Protein 3ITF (pdb70)

Sequence (206 aa):
STQSHFDGISLTEHQRQQRDLQQARHEQPPVNVSSEELETHRLVTAENNFDENAVRRAQAEKANEQIARQVEAKVVRNQYRLLTPEQQAVLNEKHQQQREQLRDVTQWQSTQSHFDGISLTEHQRQQRDLQQQARHEQPPVNVSSEELLETHRLVTAENFDENAVRAQAEKANEQQIARQQVEAKVVRNQYRLLTPEQQAVLNEKHQQREQLRDVTQWQ

B-factor: mean 16.02, std 6.95, range [5.5, 45.69]

Radius of gyration: 20.88 Å; Cα contacts (8 Å, |Δi|>4): 102; chains: 2; bounding box: 30×49×55 Å

InterPro domains:
  IPR012899 LTXXQ motif family protein [PF07813] (41-135)
  IPR012899 LTXXQ motif family protein [PIRSF034445] (6-144)
  IPR012899 LTXXQ motif family protein [cd09916] (48-140)
  IPR052211 Cpx two-component system auxiliary protein [PTHR38102] (1-155)

Foldseek 3Di:
DPDDCLPPQDDDPVVVVVCVLVVLVVPQDPDPVVLVVCCCLVVDPDRDVVVVVVSVVCVPSVVVSVVSVVSVVCLVPDDPVSVVVVVVVVVVCCCVVDVVNVD/DPDDCLPPQDDDPVVVVVVVLVVLVVPQDPDPVVLVVVVCLVVDPDRDVVSVVVSVVCVVSVVVNVVSVVSVVCLVPDDPVSVVVVVVVVVVVCCVVDVVNVD

Solvent-accessible surface area: 14256 Å² total

Structure (mmCIF, N/CA/C/O backbone):
data_3ITF
#
_entry.id   3ITF
#
_cell.length_a   61.463
_cell.length_b   61.463
_cell.length_c   130.082
_cell.angle_alpha   90.00
_cell.angle_beta   90.00
_cell.angle_gamma   120.00
#
_symmetry.space_group_name_H-M   'P 65'
#
loop_
_entity.id
_entity.type
_entity.pdbx_description
1 polymer 'Periplasmic adaptor protein cpxP'
2 water water
#
loop_
_atom_site.group_PDB
_atom_site.id
_atom_site.type_symbol
_atom_site.label_atom_id
_atom_site.label_alt_id
_atom_site.label_comp_id
_atom_site.label_asym_id
_atom_site.label_entity_id
_atom_site.label_seq_id
_atom_site.pdbx_PDB_ins_code
_atom_site.Cartn_x
_atom_site.Cartn_y
_atom_site.Cartn_z
_atom_site.occupancy
_atom_site.B_iso_or_equiv
_atom_site.auth_seq_id
_atom_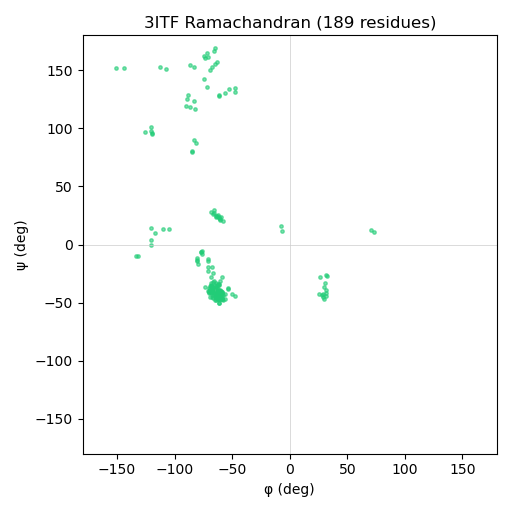site.auth_comp_id
_atom_site.auth_asym_id
_atom_site.auth_atom_id
_atom_site.pdbx_PDB_model_num
ATOM 1 N N . SER A 1 35 ? 20.470 -7.698 0.773 1.00 14.62 40 SER A N 1
ATOM 2 C CA . SER A 1 35 ? 19.127 -7.827 0.125 1.00 13.21 40 SER A CA 1
ATOM 3 C C . SER A 1 35 ? 19.206 -8.691 -1.116 1.00 12.24 40 SER A C 1
ATOM 4 O O . SER A 1 35 ? 20.311 -9.004 -1.629 1.00 11.58 40 SER A O 1
ATOM 7 N N . THR A 1 36 ? 18.048 -9.114 -1.592 1.00 11.52 41 THR A N 1
ATOM 8 C CA . THR A 1 36 ? 18.039 -9.966 -2.780 1.00 11.93 41 THR A CA 1
ATOM 9 C C . THR A 1 36 ? 17.047 -9.525 -3.846 1.00 13.72 41 THR A C 1
ATOM 10 O O . THR A 1 36 ? 17.091 -10.070 -4.960 1.00 14.55 41 THR A O 1
ATOM 14 N N . GLN A 1 37 ? 16.170 -8.574 -3.518 1.00 15.18 42 GLN A N 1
ATOM 15 C CA . GLN A 1 37 ? 15.094 -8.118 -4.424 1.00 15.97 42 GLN A CA 1
ATOM 16 C C . GLN A 1 37 ? 15.693 -7.291 -5.586 1.00 16.71 42 GLN A C 1
ATOM 17 O O . GLN A 1 37 ? 16.568 -6.438 -5.370 1.00 16.43 42 GLN A O 1
ATOM 23 N N . SER A 1 38 ? 15.227 -7.570 -6.811 1.00 14.58 43 SER A N 1
ATOM 24 C CA . SER A 1 38 ? 15.713 -6.833 -7.984 1.00 14.45 43 SER A CA 1
ATOM 25 C C . SER A 1 38 ? 14.597 -6.641 -8.965 1.00 12.97 43 SER A C 1
ATOM 26 O O . SER A 1 38 ? 13.718 -7.478 -9.092 1.00 12.47 43 SER A O 1
ATOM 29 N N . HIS A 1 39 ? 14.676 -5.558 -9.747 1.00 13.13 44 HIS A N 1
ATOM 30 C CA . HIS A 1 39 ? 13.774 -5.388 -10.885 1.00 11.70 44 HIS A CA 1
ATOM 31 C C . HIS A 1 39 ? 14.226 -6.067 -12.154 1.00 12.52 44 HIS A C 1
ATOM 32 O O . HIS A 1 39 ? 13.534 -6.001 -13.176 1.00 13.02 44 HIS A O 1
ATOM 47 N N . PHE A 1 41 ? 14.353 -8.874 -13.691 1.00 11.77 46 PHE A N 1
ATOM 48 C CA . PHE A 1 41 ? 13.549 -9.820 -14.488 1.00 12.96 46 PHE A CA 1
ATOM 49 C C . PHE A 1 41 ? 12.076 -9.436 -14.543 1.00 14.34 46 PHE A C 1
ATOM 50 O O . PHE A 1 41 ? 11.222 -10.232 -14.973 1.00 14.76 46 PHE A O 1
ATOM 58 N N . ASP A 1 42 ? 11.785 -8.199 -14.177 1.00 14.15 47 ASP A N 1
ATOM 59 C CA . ASP A 1 42 ? 10.398 -7.734 -14.220 1.00 15.41 47 ASP A CA 1
ATOM 60 C C . ASP A 1 42 ? 9.808 -7.913 -15.614 1.00 15.24 47 ASP A C 1
ATOM 61 O O . ASP A 1 42 ? 10.400 -7.511 -16.613 1.00 15.36 47 ASP A O 1
ATOM 66 N N . GLY A 1 43 ? 8.629 -8.505 -15.675 1.00 16.96 48 GLY A N 1
ATOM 67 C CA . GLY A 1 43 ? 7.862 -8.534 -16.920 1.00 17.23 48 GLY A CA 1
ATOM 68 C C . GLY A 1 43 ? 8.357 -9.458 -18.013 1.00 18.24 48 GLY A C 1
ATOM 69 O O . GLY A 1 43 ? 7.860 -9.411 -19.131 1.00 18.55 48 GLY A O 1
ATOM 70 N N . ILE A 1 44 ? 9.304 -10.338 -17.694 1.00 16.81 49 ILE A N 1
ATOM 71 C CA . ILE A 1 44 ? 9.774 -11.313 -18.655 1.00 18.20 49 ILE A CA 1
ATOM 72 C C . ILE A 1 44 ? 8.894 -12.561 -18.573 1.00 18.50 49 ILE A C 1
ATOM 73 O O . ILE A 1 44 ? 8.683 -13.103 -17.482 1.00 19.07 49 ILE A O 1
ATOM 78 N N . SER A 1 45 ? 8.394 -13.001 -19.723 1.00 19.11 50 SER A N 1
ATOM 79 C CA . SER A 1 45 ? 7.563 -14.212 -19.804 1.00 21.15 50 SER A CA 1
ATOM 80 C C . SER A 1 45 ? 8.427 -15.470 -19.848 1.00 20.07 50 SER A C 1
ATOM 81 O O . SER A 1 45 ? 9.189 -15.666 -20.791 1.00 22.53 50 SER A O 1
ATOM 84 N N . LEU A 1 46 ? 8.301 -16.316 -18.834 1.00 19.83 51 LEU A N 1
ATOM 85 C CA . LEU A 1 46 ? 9.184 -17.483 -18.693 1.00 18.27 51 LEU A CA 1
ATOM 86 C C . LEU A 1 46 ? 8.461 -18.793 -19.003 1.00 18.18 51 LEU A C 1
ATOM 87 O O . LEU A 1 46 ? 7.246 -18.873 -18.825 1.00 18.56 51 LEU A O 1
ATOM 92 N N . THR A 1 47 ? 9.196 -19.796 -19.491 1.00 16.20 52 THR A N 1
ATOM 93 C CA . THR A 1 47 ? 8.650 -21.154 -19.519 1.00 15.70 52 THR A CA 1
ATOM 94 C C . THR A 1 47 ? 8.582 -21.676 -18.092 1.00 16.91 52 THR A C 1
ATOM 95 O O . THR A 1 47 ? 9.279 -21.174 -17.199 1.00 14.83 52 THR A O 1
ATOM 99 N N . GLU A 1 48 ? 7.784 -22.718 -17.860 1.00 16.70 53 GLU A N 1
ATOM 100 C CA . GLU A 1 48 ? 7.705 -23.292 -16.519 1.00 18.10 53 GLU A CA 1
ATOM 101 C C . GLU A 1 48 ? 9.080 -23.757 -16.055 1.00 16.54 53 GLU A C 1
ATOM 102 O O . GLU A 1 48 ? 9.447 -23.560 -14.906 1.00 17.59 53 GLU A O 1
ATOM 108 N N . HIS A 1 49 ? 9.824 -24.365 -16.964 1.00 16.58 54 HIS A N 1
ATOM 109 C CA . HIS A 1 49 ? 11.147 -24.864 -16.610 1.00 16.02 54 HIS A CA 1
ATOM 110 C C . HIS A 1 49 ? 12.112 -23.726 -16.254 1.00 15.48 54 HIS A C 1
ATOM 111 O O . HIS A 1 49 ? 12.858 -23.820 -15.281 1.00 13.76 54 HIS A O 1
ATOM 118 N N . GLN A 1 50 ? 12.071 -22.653 -17.025 1.00 14.57 55 GLN A N 1
ATOM 119 C CA . GLN A 1 50 ? 12.847 -21.468 -16.636 1.00 13.80 55 GLN A CA 1
ATOM 120 C C . GLN A 1 50 ? 12.427 -20.936 -15.267 1.00 13.77 55 GLN A C 1
ATOM 121 O O . GLN A 1 50 ? 13.270 -20.656 -14.394 1.00 14.18 55 GLN A O 1
ATOM 127 N N . ARG A 1 51 ? 11.122 -20.814 -15.027 1.00 15.44 56 ARG A N 1
ATOM 128 C CA . ARG A 1 51 ? 10.670 -20.272 -13.755 1.00 16.24 56 ARG A CA 1
ATOM 129 C C . ARG A 1 51 ? 11.099 -21.127 -12.551 1.00 15.78 56 ARG A C 1
ATOM 130 O O . ARG A 1 51 ? 11.506 -20.592 -11.521 1.00 16.60 56 ARG A O 1
ATOM 138 N N . GLN A 1 52 ? 11.034 -22.455 -12.697 1.00 14.69 57 GLN A N 1
ATOM 139 C CA . GLN A 1 52 ? 11.439 -23.342 -11.621 1.00 14.39 57 GLN A CA 1
ATOM 140 C C . GLN A 1 52 ? 12.939 -23.206 -11.310 1.00 12.96 57 GLN A C 1
ATOM 141 O O . GLN A 1 52 ? 13.335 -23.159 -10.131 1.00 12.59 57 GLN A O 1
ATOM 147 N N . GLN A 1 53 ? 13.739 -23.185 -12.372 1.00 12.13 58 GLN A N 1
ATOM 148 C CA . GLN A 1 53 ? 15.186 -23.068 -12.205 1.00 12.18 58 GLN A CA 1
ATOM 149 C C . GLN A 1 53 ? 15.525 -21.753 -11.526 1.00 13.91 58 GLN A C 1
ATOM 150 O O . GLN A 1 53 ? 16.382 -21.698 -10.632 1.00 13.40 58 GLN A O 1
ATOM 164 N N . ARG A 1 55 ? 13.540 -19.977 -9.528 1.00 13.56 60 ARG A N 1
ATOM 165 C CA . ARG A 1 55 ? 13.124 -20.130 -8.151 1.00 15.24 60 ARG A CA 1
ATOM 166 C C . ARG A 1 55 ? 14.210 -20.839 -7.333 1.00 13.73 60 ARG A C 1
ATOM 167 O O . ARG A 1 55 ? 14.567 -20.405 -6.242 1.00 13.71 60 ARG A O 1
ATOM 175 N N . ASP A 1 56 ? 14.737 -21.923 -7.882 1.00 13.15 61 ASP A N 1
ATOM 176 C CA . ASP A 1 56 ? 15.760 -22.707 -7.191 1.00 11.64 61 ASP A CA 1
ATOM 177 C C . ASP A 1 56 ? 17.027 -21.868 -6.988 1.00 12.44 61 ASP A C 1
ATOM 178 O O . ASP A 1 56 ? 17.615 -21.878 -5.910 1.00 12.87 61 ASP A O 1
ATOM 183 N N . LEU A 1 57 ? 17.430 -21.154 -8.041 1.00 12.07 62 LEU A N 1
ATOM 184 C CA . LEU A 1 57 ? 18.657 -20.323 -7.942 1.00 11.59 62 LEU A CA 1
ATOM 185 C C . LEU A 1 57 ? 18.509 -19.261 -6.852 1.00 11.58 62 LEU A C 1
ATOM 186 O O . LEU A 1 57 ? 19.409 -19.051 -6.041 1.00 10.90 62 LEU A O 1
ATOM 199 N N . GLN A 1 59 ? 16.353 -19.345 -4.296 1.00 12.55 64 GLN A N 1
ATOM 200 C CA . GLN A 1 59 ? 16.216 -20.015 -3.005 1.00 14.14 64 GLN A CA 1
ATOM 201 C C . GLN A 1 59 ? 17.600 -20.292 -2.384 1.00 13.01 64 GLN A C 1
ATOM 202 O O . GLN A 1 59 ? 17.836 -20.040 -1.200 1.00 14.04 64 GLN A O 1
ATOM 208 N N . GLN A 1 60 ? 18.530 -20.772 -3.207 1.00 11.66 65 GLN A N 1
ATOM 209 C CA . GLN A 1 60 ? 19.858 -21.034 -2.694 1.00 11.58 65 GLN A CA 1
ATOM 210 C C . GLN A 1 60 ? 20.641 -19.737 -2.453 1.00 10.23 65 GLN A C 1
ATOM 211 O O . GLN A 1 60 ? 21.380 -19.631 -1.495 1.00 10.67 65 GLN A O 1
ATOM 217 N N . ALA A 1 61 ? 20.454 -18.742 -3.319 1.00 10.32 66 ALA A N 1
ATOM 218 C CA . ALA A 1 61 ? 21.130 -17.461 -3.074 1.00 8.59 66 ALA A CA 1
ATOM 219 C C . ALA A 1 61 ? 20.734 -16.836 -1.738 1.00 10.62 66 ALA A C 1
ATOM 220 O O . ALA A 1 61 ? 21.541 -16.318 -0.986 1.00 11.60 66 ALA A O 1
ATOM 222 N N . ARG A 1 62 ? 19.439 -16.902 -1.482 1.00 10.99 67 ARG A N 1
ATOM 223 C CA . ARG A 1 62 ? 18.916 -16.453 -0.185 1.00 11.48 67 ARG A CA 1
ATOM 224 C C . ARG A 1 62 ? 19.510 -17.287 0.942 1.00 11.42 67 ARG A C 1
ATOM 225 O O . ARG A 1 62 ? 20.021 -16.742 1.914 1.00 12.07 67 ARG A O 1
ATOM 233 N N . HIS A 1 63 ? 19.460 -18.621 0.824 1.00 12.01 68 HIS A N 1
ATOM 234 C CA . HIS A 1 63 ? 20.022 -19.457 1.883 1.00 12.73 68 HIS A CA 1
ATOM 235 C C . HIS A 1 63 ? 21.432 -18.992 2.225 1.00 13.35 68 HIS A C 1
ATOM 236 O O . HIS A 1 63 ? 21.827 -18.990 3.377 1.00 14.05 68 HIS A O 1
ATOM 243 N N . GLU A 1 64 ? 22.227 -18.677 1.205 1.00 11.74 69 GLU A N 1
ATOM 244 C CA . GLU A 1 64 ? 23.611 -18.318 1.456 1.00 12.88 69 GLU A CA 1
ATOM 245 C C . GLU A 1 64 ? 23.851 -16.895 1.936 1.00 14.50 69 GLU A C 1
ATOM 246 O O . GLU A 1 64 ? 24.942 -16.597 2.429 1.00 16.64 69 GLU A O 1
ATOM 252 N N . GLN A 1 65 ? 22.879 -16.001 1.778 1.00 11.46 70 GLN A N 1
ATOM 253 C CA . GLN A 1 65 ? 23.109 -14.603 2.157 1.00 10.80 70 GLN A CA 1
ATOM 254 C C . GLN A 1 65 ? 22.772 -14.455 3.646 1.00 10.91 70 GLN A C 1
ATOM 255 O O . GLN A 1 65 ? 21.629 -14.729 4.031 1.00 10.96 70 GLN A O 1
ATOM 261 N N . PRO A 1 66 ? 23.750 -14.069 4.492 1.00 11.08 71 PRO A N 1
ATOM 262 C CA . PRO A 1 66 ? 23.401 -13.943 5.933 1.00 11.36 71 PRO A CA 1
ATOM 263 C C . PRO A 1 66 ? 22.348 -12.869 6.199 1.00 11.14 71 PRO A C 1
ATOM 264 O O . PRO A 1 66 ? 22.177 -11.950 5.393 1.00 12.57 71 PRO A O 1
ATOM 268 N N . PRO A 1 67 ? 21.622 -12.965 7.315 1.00 10.46 72 PRO A N 1
ATOM 269 C CA . PRO A 1 67 ? 20.688 -11.888 7.701 1.00 9.32 72 PRO A CA 1
ATOM 270 C C . PRO A 1 67 ? 21.445 -10.584 8.023 1.00 8.41 72 PRO A C 1
ATOM 271 O O . PRO A 1 67 ? 22.696 -10.562 8.145 1.00 9.48 72 PRO A O 1
ATOM 275 N N . VAL A 1 68 ? 20.683 -9.526 8.151 1.00 8.42 73 VAL A N 1
ATOM 276 C CA . VAL A 1 68 ? 21.181 -8.230 8.545 1.00 8.95 73 VAL A CA 1
ATOM 277 C C . VAL A 1 68 ? 22.106 -8.280 9.755 1.00 9.64 73 VAL A C 1
ATOM 278 O O . VAL A 1 68 ? 21.799 -8.907 10.778 1.00 9.99 73 VAL A O 1
ATOM 282 N N . ASN A 1 69 ? 23.245 -7.625 9.640 1.00 9.11 74 ASN A N 1
ATOM 283 C CA . ASN A 1 69 ? 24.227 -7.620 10.730 1.00 9.36 74 ASN A CA 1
ATOM 284 C C . ASN A 1 69 ? 23.772 -6.566 11.736 1.00 9.75 74 ASN A C 1
ATOM 285 O O . ASN A 1 69 ? 24.165 -5.385 11.703 1.00 10.58 74 ASN A O 1
ATOM 290 N N . VAL A 1 70 ? 22.925 -7.011 12.657 1.00 8.60 75 VAL A N 1
ATOM 291 C CA . VAL A 1 70 ? 22.327 -6.142 13.639 1.00 8.38 75 VAL A CA 1
ATOM 292 C C . VAL A 1 70 ? 23.399 -5.512 14.544 1.00 8.07 75 VAL A C 1
ATOM 293 O O . VAL A 1 70 ? 23.255 -4.360 14.961 1.00 8.42 75 VAL A O 1
ATOM 297 N N . SER A 1 71 ? 24.463 -6.266 14.845 1.00 8.62 76 SER A N 1
ATOM 298 C CA A SER A 1 71 ? 25.481 -5.708 15.734 0.50 8.93 76 SER A CA 1
ATOM 299 C CA B SER A 1 71 ? 25.522 -5.738 15.702 0.50 9.87 76 SER A CA 1
ATOM 300 C C . SER A 1 71 ? 26.146 -4.497 15.068 1.00 9.33 76 SER A C 1
ATOM 301 O O . SER A 1 71 ? 26.455 -3.490 15.762 1.00 10.18 76 SER A O 1
ATOM 306 N N . GLU A 1 72 ? 26.368 -4.532 13.753 1.00 9.18 77 GLU A N 1
ATOM 307 C CA A GLU A 1 72 ? 26.943 -3.363 13.079 0.50 9.51 77 GLU A CA 1
ATOM 308 C CA B GLU A 1 72 ? 26.963 -3.357 13.101 0.50 9.79 77 GLU A CA 1
ATOM 309 C C . GLU A 1 72 ? 25.994 -2.167 13.073 1.00 9.67 77 GLU A C 1
ATOM 310 O O . GLU A 1 72 ? 26.422 -1.002 13.191 1.00 9.03 77 GLU A O 1
ATOM 321 N N . LEU A 1 73 ? 24.686 -2.435 12.963 1.00 8.06 78 LEU A N 1
ATOM 322 C CA . LEU A 1 73 ? 23.727 -1.343 13.092 1.00 9.16 78 LEU A CA 1
ATOM 323 C C . LEU A 1 73 ? 23.787 -0.720 14.468 1.00 8.09 78 LEU A C 1
ATOM 324 O O . LEU A 1 73 ? 23.675 0.501 14.592 1.00 8.80 78 LEU A O 1
ATOM 329 N N . GLU A 1 74 ? 23.927 -1.542 15.506 1.00 8.51 79 GLU A N 1
ATOM 330 C CA . GLU A 1 74 ? 23.988 -1.029 16.855 1.00 9.08 79 GLU A CA 1
ATOM 331 C C . GLU A 1 74 ? 25.253 -0.212 17.093 1.00 8.78 79 GLU A C 1
ATOM 332 O O . GLU A 1 74 ? 25.220 0.843 17.752 1.00 9.36 79 GLU A O 1
ATOM 338 N N . THR A 1 75 ? 26.357 -0.685 16.544 1.00 8.42 80 THR A N 1
ATOM 339 C CA . THR A 1 75 ? 27.616 0.044 16.689 1.00 8.94 80 THR A CA 1
ATOM 340 C C . THR A 1 75 ? 27.490 1.404 16.011 1.00 9.16 80 THR A C 1
ATOM 341 O O . THR A 1 75 ? 27.877 2.442 16.588 1.00 10.21 80 THR A O 1
ATOM 353 N N . HIS A 1 77 ? 24.715 3.108 15.423 1.00 8.47 82 HIS A N 1
ATOM 354 C CA . HIS A 1 77 ? 23.787 3.909 16.201 1.00 8.14 82 HIS A CA 1
ATOM 355 C C . HIS A 1 77 ? 24.504 4.545 17.401 1.00 9.07 82 HIS A C 1
ATOM 356 O O . HIS A 1 77 ? 24.253 5.714 17.711 1.00 10.03 82 HIS A O 1
ATOM 363 N N . ARG A 1 78 ? 25.340 3.768 18.087 1.00 9.65 83 ARG A N 1
ATOM 364 C CA . ARG A 1 78 ? 26.036 4.305 19.240 1.00 9.33 83 ARG A CA 1
ATOM 365 C C . ARG A 1 78 ? 27.062 5.363 18.838 1.00 9.22 83 ARG A C 1
ATOM 366 O O . ARG A 1 78 ? 27.304 6.301 19.617 1.00 11.44 83 ARG A O 1
ATOM 374 N N . LEU A 1 79 ? 27.614 5.285 17.626 1.00 8.38 84 LEU A N 1
ATOM 375 C CA . LEU A 1 79 ? 28.460 6.377 17.154 1.00 9.27 84 LEU A CA 1
ATOM 376 C C . LEU A 1 79 ? 27.646 7.648 16.886 1.00 9.39 84 LEU A C 1
ATOM 377 O O . LEU A 1 79 ? 28.070 8.769 17.231 1.00 11.04 84 LEU A O 1
ATOM 382 N N . VAL A 1 80 ? 26.509 7.485 16.230 1.00 9.38 85 VAL A N 1
ATOM 383 C CA . VAL A 1 80 ? 25.666 8.629 15.841 1.00 11.04 85 VAL A CA 1
ATOM 384 C C . VAL A 1 80 ? 25.063 9.340 17.064 1.00 11.27 85 VAL A C 1
ATOM 385 O O . VAL A 1 80 ? 24.765 10.547 17.007 1.00 11.97 85 VAL A O 1
ATOM 389 N N . THR A 1 81 ? 24.922 8.629 18.177 1.00 9.60 86 THR A N 1
ATOM 390 C CA . THR A 1 81 ? 24.387 9.193 19.397 1.00 11.32 86 THR A CA 1
ATOM 391 C C . THR A 1 81 ? 25.448 9.461 20.469 1.00 11.85 86 THR A C 1
ATOM 392 O O . THR A 1 81 ? 25.101 9.725 21.600 1.00 13.04 86 THR A O 1
ATOM 396 N N . ALA A 1 82 ? 26.726 9.413 20.087 1.00 12.22 87 ALA A N 1
ATOM 397 C CA . ALA A 1 82 ? 27.830 9.543 21.072 1.00 12.08 87 ALA A CA 1
ATOM 398 C C . ALA A 1 82 ? 27.890 10.954 21.628 1.00 14.82 87 ALA A C 1
ATOM 399 O O . ALA A 1 82 ? 27.537 11.909 20.948 1.00 16.01 87 ALA A O 1
ATOM 401 N N . GLU A 1 83 ? 28.350 11.062 22.866 1.00 16.83 88 GLU A N 1
ATOM 402 C CA . GLU A 1 83 ? 28.567 12.381 23.465 1.00 19.70 88 GLU A CA 1
ATOM 403 C C . GLU A 1 83 ? 29.497 13.235 22.634 1.00 18.61 88 GLU A C 1
ATOM 404 O O . GLU A 1 83 ? 29.267 14.443 22.458 1.00 19.57 88 GLU A O 1
ATOM 410 N N . ASN A 1 84 ? 30.566 12.621 22.142 1.00 18.30 89 ASN A N 1
ATOM 411 C CA A ASN A 1 84 ? 31.497 13.320 21.267 0.50 18.87 89 ASN A CA 1
ATOM 412 C CA B ASN A 1 84 ? 31.493 13.311 21.264 0.50 18.91 89 ASN A CA 1
ATOM 413 C C . ASN A 1 84 ? 31.512 12.667 19.891 1.00 17.97 89 ASN A C 1
ATOM 414 O O . ASN A 1 84 ? 32.151 11.619 19.670 1.00 18.69 89 ASN A O 1
ATOM 423 N N . PHE A 1 85 ? 30.808 13.281 18.955 1.00 15.63 90 PHE A N 1
ATOM 424 C CA . PHE A 1 85 ? 30.659 12.668 17.647 1.00 15.16 90 PHE A CA 1
ATOM 425 C C . PHE A 1 85 ? 32.017 12.504 16.988 1.00 14.81 90 PHE A C 1
ATOM 426 O O . PHE A 1 85 ? 32.788 13.467 16.892 1.00 15.71 90 PHE A O 1
ATOM 434 N N . ASP A 1 86 ? 32.330 11.299 16.529 1.00 13.92 91 ASP A N 1
ATOM 435 C CA . ASP A 1 86 ? 33.667 10.983 16.052 1.00 14.88 91 ASP A CA 1
ATOM 436 C C . ASP A 1 86 ? 33.557 10.578 14.587 1.00 14.70 91 ASP A C 1
ATOM 437 O O . ASP A 1 86 ? 33.269 9.415 14.286 1.00 12.69 91 ASP A O 1
ATOM 442 N N . GLU A 1 87 ? 33.770 11.520 13.668 1.00 13.81 92 GLU A N 1
ATOM 443 C CA . GLU A 1 87 ? 33.554 11.249 12.245 1.00 15.29 92 GLU A CA 1
ATOM 444 C C . GLU A 1 87 ? 34.550 10.206 11.703 1.00 13.85 92 GLU A C 1
ATOM 445 O O . GLU A 1 87 ? 34.243 9.441 10.783 1.00 13.61 92 GLU A O 1
ATOM 451 N N . ASN A 1 88 ? 35.758 10.198 12.273 1.00 14.10 93 ASN A N 1
ATOM 452 C CA . ASN A 1 88 ? 36.697 9.143 11.913 1.00 13.70 93 ASN A CA 1
ATOM 453 C C . ASN A 1 88 ? 36.180 7.757 12.237 1.00 11.97 93 ASN A C 1
ATOM 454 O O . ASN A 1 88 ? 36.324 6.842 11.418 1.00 13.33 93 ASN A O 1
ATOM 459 N N . ALA A 1 89 ? 35.585 7.621 13.415 1.00 11.30 94 ALA A N 1
ATOM 460 C CA . ALA A 1 89 ? 35.031 6.328 13.824 1.00 10.15 94 ALA A CA 1
ATOM 461 C C . ALA A 1 89 ? 33.829 5.967 12.946 1.00 9.26 94 ALA A C 1
ATOM 462 O O . ALA A 1 89 ? 33.643 4.815 12.521 1.00 10.43 94 ALA A O 1
ATOM 464 N N . VAL A 1 90 ? 33.007 6.969 12.659 1.00 9.32 95 VAL A N 1
ATOM 465 C CA . VAL A 1 90 ? 31.887 6.761 11.749 1.00 10.43 95 VAL A CA 1
ATOM 466 C C . VAL A 1 90 ? 32.345 6.291 10.372 1.00 10.08 95 VAL A C 1
ATOM 467 O O . VAL A 1 90 ? 31.791 5.332 9.837 1.00 11.60 95 VAL A O 1
ATOM 471 N N . ARG A 1 91 ? 33.372 6.949 9.801 1.00 11.00 96 ARG A N 1
ATOM 472 C CA A ARG A 1 91 ? 33.883 6.523 8.495 0.50 11.36 96 ARG A CA 1
ATOM 473 C CA B ARG A 1 91 ? 33.911 6.517 8.492 0.50 11.05 96 ARG A CA 1
ATOM 474 C C . ARG A 1 91 ? 34.416 5.079 8.546 1.00 10.55 96 ARG A C 1
ATOM 475 O O . ARG A 1 91 ? 34.146 4.294 7.659 1.00 12.28 96 ARG A O 1
ATOM 490 N N . ALA A 1 92 ? 35.156 4.743 9.597 1.00 11.65 97 ALA A N 1
ATOM 491 C CA . ALA A 1 92 ? 35.702 3.391 9.712 1.00 11.02 97 ALA A CA 1
ATOM 492 C C . ALA A 1 92 ? 34.575 2.356 9.771 1.00 11.58 97 ALA A C 1
ATOM 493 O O . ALA A 1 92 ? 34.657 1.272 9.164 1.00 12.40 97 ALA A O 1
ATOM 495 N N . GLN A 1 93 ? 33.520 2.696 10.511 1.00 11.58 98 GLN A N 1
ATOM 496 C CA . GLN A 1 93 ? 32.386 1.786 10.641 1.00 10.68 98 GLN A CA 1
ATOM 497 C C . GLN A 1 93 ? 31.644 1.650 9.314 1.00 11.74 98 GLN A C 1
ATOM 498 O O . GLN A 1 93 ? 31.230 0.548 8.937 1.00 11.26 98 GLN A O 1
ATOM 504 N N . ALA A 1 94 ? 31.467 2.741 8.591 1.00 10.67 99 ALA A N 1
ATOM 505 C CA . ALA A 1 94 ? 30.850 2.667 7.254 1.00 11.47 99 ALA A CA 1
ATOM 506 C C . ALA A 1 94 ? 31.710 1.819 6.319 1.00 13.01 99 ALA A C 1
ATOM 507 O O . ALA A 1 94 ? 31.162 1.067 5.497 1.00 14.04 99 ALA A O 1
ATOM 509 N N . GLU A 1 95 ? 33.027 1.956 6.400 1.00 12.54 100 GLU A N 1
ATOM 510 C CA . GLU A 1 95 ? 33.923 1.162 5.547 1.00 15.01 100 GLU A CA 1
ATOM 511 C C . GLU A 1 95 ? 33.749 -0.319 5.826 1.00 14.79 100 GLU A C 1
ATOM 512 O O . GLU A 1 95 ? 33.664 -1.118 4.886 1.00 16.94 100 GLU A O 1
ATOM 518 N N . LYS A 1 96 ? 33.643 -0.671 7.102 1.00 15.20 101 LYS A N 1
ATOM 519 C CA . LYS A 1 96 ? 33.486 -2.053 7.529 1.00 15.16 101 LYS A CA 1
ATOM 520 C C . LYS A 1 96 ? 32.175 -2.613 7.015 1.00 16.46 101 LYS A C 1
ATOM 521 O O . LYS A 1 96 ? 32.116 -3.731 6.476 1.00 17.57 101 LYS A O 1
ATOM 535 N N . ALA A 1 98 ? 30.471 -1.524 4.407 1.00 16.15 103 ALA A N 1
ATOM 536 C CA . ALA A 1 98 ? 30.468 -1.590 2.952 1.00 18.73 103 ALA A CA 1
ATOM 537 C C . ALA A 1 98 ? 31.140 -2.864 2.463 1.00 19.86 103 ALA A C 1
ATOM 538 O O . ALA A 1 98 ? 30.793 -3.368 1.384 1.00 19.14 103 ALA A O 1
ATOM 540 N N . ASN A 1 99 ? 32.080 -3.421 3.209 1.00 20.27 104 ASN A N 1
ATOM 541 C CA . ASN A 1 99 ? 32.711 -4.653 2.720 1.00 22.52 104 ASN A CA 1
ATOM 542 C C . ASN A 1 99 ? 31.736 -5.836 2.677 1.00 21.39 104 ASN A C 1
ATOM 543 O O . ASN A 1 99 ? 31.795 -6.698 1.791 1.00 21.10 104 ASN A O 1
ATOM 548 N N . GLU A 1 100 ? 30.790 -5.844 3.603 1.00 20.97 105 GLU A N 1
ATOM 549 C CA . GLU A 1 100 ? 29.722 -6.823 3.563 1.00 20.74 105 GLU A CA 1
ATOM 550 C C . GLU A 1 100 ? 28.755 -6.573 2.406 1.00 18.77 105 GLU A C 1
ATOM 551 O O . GLU A 1 100 ? 28.274 -7.505 1.737 1.00 18.04 105 GLU A O 1
ATOM 557 N N . GLN A 1 101 ? 28.447 -5.317 2.174 1.00 16.06 106 GLN A N 1
ATOM 558 C CA . GLN A 1 101 ? 27.621 -4.961 1.050 1.00 16.09 106 GLN A CA 1
ATOM 559 C C . GLN A 1 101 ? 28.259 -5.381 -0.279 1.00 14.76 106 GLN A C 1
ATOM 560 O O . GLN A 1 101 ? 27.560 -5.880 -1.187 1.00 14.74 106 GLN A O 1
ATOM 566 N N . ILE A 1 102 ? 29.560 -5.157 -0.431 1.00 13.95 107 ILE A N 1
ATOM 567 C CA . ILE A 1 102 ? 30.260 -5.573 -1.646 1.00 13.54 107 ILE A CA 1
ATOM 568 C C . ILE A 1 102 ? 30.131 -7.088 -1.832 1.00 14.31 107 ILE A C 1
ATOM 569 O O . ILE A 1 102 ? 29.831 -7.565 -2.937 1.00 13.55 107 ILE A O 1
ATOM 574 N N . ALA A 1 103 ? 30.372 -7.858 -0.780 1.00 13.81 108 ALA A N 1
ATOM 575 C CA . ALA A 1 103 ? 30.272 -9.293 -0.900 1.00 15.05 108 ALA A CA 1
ATOM 576 C C . ALA A 1 103 ? 28.865 -9.686 -1.373 1.00 14.37 108 ALA A C 1
ATOM 577 O O . ALA A 1 103 ? 28.705 -10.540 -2.263 1.00 15.60 108 ALA A O 1
ATOM 579 N N . ARG A 1 104 ? 27.826 -9.054 -0.810 1.00 14.53 109 ARG A N 1
ATOM 580 C CA . ARG A 1 104 ? 26.452 -9.375 -1.251 1.00 15.52 109 ARG A CA 1
ATOM 581 C C . ARG A 1 104 ? 26.237 -9.006 -2.709 1.00 15.75 109 ARG A C 1
ATOM 582 O O . ARG A 1 104 ? 25.662 -9.797 -3.475 1.00 16.08 109 ARG A O 1
ATOM 590 N N . GLN A 1 105 ? 26.631 -7.803 -3.113 1.00 13.89 110 GLN A N 1
ATOM 591 C CA . GLN A 1 105 ? 26.447 -7.370 -4.472 1.00 14.19 110 GLN A CA 1
ATOM 592 C C . GLN A 1 105 ? 27.174 -8.260 -5.489 1.00 13.50 110 GLN A C 1
ATOM 593 O O . GLN A 1 105 ? 26.624 -8.542 -6.581 1.00 13.77 110 GLN A O 1
ATOM 599 N N . VAL A 1 106 ? 28.385 -8.707 -5.159 1.00 12.24 111 VAL A N 1
ATOM 600 C CA . VAL A 1 106 ? 29.114 -9.585 -6.070 1.00 11.92 111 VAL A CA 1
ATOM 601 C C . VAL A 1 106 ? 28.402 -10.926 -6.192 1.00 12.58 111 VAL A C 1
ATOM 602 O O . VAL A 1 106 ? 28.219 -11.455 -7.306 1.00 12.54 111 VAL A O 1
ATOM 606 N N . GLU A 1 107 ? 28.000 -11.494 -5.072 1.00 11.70 112 GLU A N 1
ATOM 607 C CA . GLU A 1 107 ? 27.367 -12.801 -5.128 1.00 11.56 112 GLU A CA 1
ATOM 608 C C . GLU A 1 107 ? 26.033 -12.689 -5.859 1.00 10.56 112 GLU A C 1
ATOM 609 O O . GLU A 1 107 ? 25.694 -13.555 -6.677 1.00 12.40 112 GLU A O 1
ATOM 628 N N . ALA A 1 109 ? 25.244 -10.540 -8.225 1.00 9.96 114 ALA A N 1
ATOM 629 C CA . ALA A 1 109 ? 25.563 -10.341 -9.638 1.00 9.93 114 ALA A CA 1
ATOM 630 C C . ALA A 1 109 ? 25.794 -11.697 -10.280 1.00 9.57 114 ALA A C 1
ATOM 631 O O . ALA A 1 109 ? 25.319 -11.932 -11.400 1.00 8.94 114 ALA A O 1
ATOM 633 N N . LYS A 1 110 ? 26.507 -12.579 -9.570 1.00 9.55 115 LYS A N 1
ATOM 634 C CA . LYS A 1 110 ? 26.761 -13.911 -10.111 1.00 10.55 115 LYS A CA 1
ATOM 635 C C . LYS A 1 110 ? 25.473 -14.680 -10.321 1.00 10.09 115 LYS A C 1
ATOM 636 O O . LYS A 1 110 ? 25.281 -15.293 -11.384 1.00 9.43 115 LYS A O 1
ATOM 642 N N . VAL A 1 111 ? 24.587 -14.671 -9.328 1.00 10.32 116 VAL A N 1
ATOM 643 C CA A VAL A 1 111 ? 23.333 -15.422 -9.457 0.50 10.70 116 VAL A CA 1
ATOM 644 C CA B VAL A 1 111 ? 23.297 -15.366 -9.412 0.50 9.66 116 VAL A CA 1
ATOM 645 C C . VAL A 1 111 ? 22.447 -14.794 -10.554 1.00 10.10 116 VAL A C 1
ATOM 646 O O . VAL A 1 111 ? 21.832 -15.516 -11.334 1.00 9.78 116 VAL A O 1
ATOM 653 N N . ARG A 1 112 ? 22.444 -13.470 -10.654 1.00 9.99 117 ARG A N 1
ATOM 654 C CA . ARG A 1 112 ? 21.619 -12.867 -11.655 1.00 8.86 117 ARG A CA 1
ATOM 655 C C . ARG A 1 112 ? 22.154 -13.128 -13.047 1.00 8.13 117 ARG A C 1
ATOM 656 O O . ARG A 1 112 ? 21.380 -13.299 -13.984 1.00 8.32 117 ARG A O 1
ATOM 664 N N . ASN A 1 113 ? 23.491 -13.127 -13.199 1.00 8.03 118 ASN A N 1
ATOM 665 C CA . ASN A 1 113 ? 24.083 -13.534 -14.485 1.00 8.32 118 ASN A CA 1
ATOM 666 C C . ASN A 1 113 ? 23.679 -14.960 -14.877 1.00 7.37 118 ASN A C 1
ATOM 667 O O . ASN A 1 113 ? 23.363 -15.238 -16.024 1.00 8.03 118 ASN A O 1
ATOM 672 N N . GLN A 1 114 ? 23.670 -15.830 -13.880 1.00 8.24 119 GLN A N 1
ATOM 673 C CA . GLN A 1 114 ? 23.285 -17.234 -14.112 1.00 8.11 119 GLN A CA 1
ATOM 674 C C . GLN A 1 114 ? 21.815 -17.317 -14.553 1.00 9.16 119 GLN A C 1
ATOM 675 O O . GLN A 1 114 ? 21.487 -18.076 -15.479 1.00 9.73 119 GLN A O 1
ATOM 689 N N . TYR A 1 116 ? 20.094 -14.904 -16.019 1.00 9.28 121 TYR A N 1
ATOM 690 C CA . TYR A 1 116 ? 20.114 -14.323 -17.365 1.00 9.12 121 TYR A CA 1
ATOM 691 C C . TYR A 1 116 ? 20.504 -15.323 -18.438 1.00 9.40 121 TYR A C 1
ATOM 692 O O . TYR A 1 116 ? 19.946 -15.318 -19.524 1.00 9.73 121 TYR A O 1
ATOM 701 N N . ARG A 1 117 ? 21.473 -16.175 -18.103 1.00 7.90 122 ARG A N 1
ATOM 702 C CA . ARG A 1 117 ? 21.965 -17.166 -19.084 1.00 9.11 122 ARG A CA 1
ATOM 703 C C . ARG A 1 117 ? 20.948 -18.293 -19.367 1.00 9.82 122 ARG A C 1
ATOM 704 O O . ARG A 1 117 ? 21.150 -19.047 -20.319 1.00 11.77 122 ARG A O 1
ATOM 712 N N . LEU A 1 118 ? 19.890 -18.408 -18.553 1.00 10.33 123 LEU A N 1
ATOM 713 C CA . LEU A 1 118 ? 18.791 -19.350 -18.853 1.00 11.09 123 LEU A CA 1
ATOM 714 C C . LEU A 1 118 ? 17.802 -18.815 -19.878 1.00 11.61 123 LEU A C 1
ATOM 715 O O . LEU A 1 118 ? 16.955 -19.572 -20.396 1.00 12.97 123 LEU A O 1
ATOM 720 N N . LEU A 1 119 ? 17.903 -17.522 -20.188 1.00 13.04 124 LEU A N 1
ATOM 721 C CA . LEU A 1 119 ? 16.949 -16.920 -21.114 1.00 13.14 124 LEU A CA 1
ATOM 722 C C . LEU A 1 119 ? 17.408 -17.101 -22.538 1.00 13.75 124 LEU A C 1
ATOM 723 O O . LEU A 1 119 ? 18.598 -17.252 -22.812 1.00 14.94 124 LEU A O 1
ATOM 728 N N . THR A 1 120 ? 16.444 -17.096 -23.453 1.00 14.08 125 THR A N 1
ATOM 729 C CA . THR A 1 120 ? 16.708 -17.098 -24.880 1.00 15.68 125 THR A CA 1
ATOM 730 C C . THR A 1 120 ? 17.211 -15.732 -25.317 1.00 16.67 125 THR A C 1
ATOM 731 O O . THR A 1 120 ? 17.000 -14.734 -24.619 1.00 16.21 125 THR A O 1
ATOM 735 N N . PRO A 1 121 ? 17.863 -15.676 -26.485 1.00 17.10 126 PRO A N 1
ATOM 736 C CA . PRO A 1 121 ? 18.281 -14.369 -26.999 1.00 17.93 126 PRO A CA 1
ATOM 737 C C . PRO A 1 121 ? 17.125 -13.378 -27.076 1.00 17.19 126 PRO A C 1
ATOM 738 O O . PRO A 1 121 ? 17.300 -12.201 -26.755 1.00 16.49 126 PRO A O 1
ATOM 742 N N . GLU A 1 122 ? 15.933 -13.839 -27.445 1.00 17.56 127 GLU A N 1
ATOM 743 C CA . GLU A 1 122 ? 14.768 -12.946 -27.546 1.00 17.58 127 GLU A CA 1
ATOM 744 C C . GLU A 1 122 ? 14.368 -12.414 -26.165 1.00 16.61 127 GLU A C 1
ATOM 745 O O . GLU A 1 122 ? 14.094 -11.223 -26.014 1.00 17.93 127 GLU A O 1
ATOM 751 N N . GLN A 1 123 ? 14.357 -13.279 -25.150 1.00 15.37 128 GLN A N 1
ATOM 752 C CA . GLN A 1 123 ? 14.012 -12.810 -23.807 1.00 13.74 128 GLN A CA 1
ATOM 753 C C . GLN A 1 123 ? 15.089 -11.882 -23.271 1.00 12.65 128 GLN A C 1
ATOM 754 O O . GLN A 1 123 ? 14.778 -10.910 -22.590 1.00 11.85 128 GLN A O 1
ATOM 760 N N . GLN A 1 124 ? 16.343 -12.192 -23.592 1.00 12.41 129 GLN A N 1
ATOM 761 C CA . GLN A 1 124 ? 17.446 -11.297 -23.169 1.00 12.49 129 GLN A CA 1
ATOM 762 C C . GLN A 1 124 ? 17.254 -9.916 -23.762 1.00 13.36 129 GLN A C 1
ATOM 763 O O . GLN A 1 124 ? 17.458 -8.903 -23.094 1.00 13.76 129 GLN A O 1
ATOM 769 N N . ALA A 1 125 ? 16.864 -9.867 -25.027 1.00 13.70 130 ALA A N 1
ATOM 770 C CA . ALA A 1 125 ? 16.675 -8.569 -25.672 1.00 13.88 130 ALA A CA 1
ATOM 771 C C . ALA A 1 125 ? 15.529 -7.749 -25.043 1.00 12.93 130 ALA A C 1
ATOM 772 O O . ALA A 1 125 ? 15.650 -6.528 -24.864 1.00 13.28 130 ALA A O 1
ATOM 774 N N . VAL A 1 126 ? 14.435 -8.414 -24.664 1.00 13.19 131 VAL A N 1
ATOM 775 C CA . VAL A 1 126 ? 13.333 -7.778 -23.945 1.00 13.09 131 VAL A CA 1
ATOM 776 C C . VAL A 1 126 ? 13.843 -7.239 -22.597 1.00 13.53 131 VAL A C 1
ATOM 777 O O . VAL A 1 126 ? 13.543 -6.110 -22.201 1.00 13.05 131 VAL A O 1
ATOM 781 N N . LEU A 1 127 ? 14.597 -8.070 -21.884 1.00 12.26 132 LEU A N 1
ATOM 782 C CA . LEU A 1 127 ? 15.102 -7.693 -20.590 1.00 11.69 132 LEU A CA 1
ATOM 783 C C . LEU A 1 127 ? 15.991 -6.457 -20.699 1.00 11.57 132 LEU A C 1
ATOM 784 O O . LEU A 1 127 ? 15.882 -5.532 -19.875 1.00 12.53 132 LEU A O 1
ATOM 789 N N . ASN A 1 128 ? 16.847 -6.434 -21.710 1.00 11.82 133 ASN A N 1
ATOM 790 C CA . ASN A 1 128 ? 17.755 -5.297 -21.873 1.00 11.77 133 ASN A CA 1
ATOM 791 C C . ASN A 1 128 ? 17.012 -4.034 -22.262 1.00 12.14 133 ASN A C 1
ATOM 792 O O . ASN A 1 128 ? 17.360 -2.919 -21.793 1.00 11.79 133 ASN A O 1
ATOM 797 N N . GLU A 1 129 ? 15.951 -4.190 -23.049 1.00 12.86 134 GLU A N 1
ATOM 798 C CA . GLU A 1 129 ? 15.148 -3.042 -23.420 1.00 13.48 134 GLU A CA 1
ATOM 799 C C . GLU A 1 129 ? 14.425 -2.483 -22.202 1.00 13.00 134 GLU A C 1
ATOM 800 O O . GLU A 1 129 ? 14.388 -1.268 -21.986 1.00 13.12 134 GLU A O 1
ATOM 806 N N . LYS A 1 130 ? 13.838 -3.362 -21.391 1.00 12.78 135 LYS A N 1
ATOM 807 C CA . LYS A 1 130 ? 13.210 -2.900 -20.171 1.00 12.01 135 LYS A CA 1
ATOM 808 C C . LYS A 1 130 ? 14.206 -2.193 -19.237 1.00 10.30 135 LYS A C 1
ATOM 809 O O . LYS A 1 130 ? 13.850 -1.229 -18.586 1.00 11.11 135 LYS A O 1
ATOM 815 N N . HIS A 1 131 ? 15.431 -2.724 -19.140 1.00 10.55 136 HIS A N 1
ATOM 816 C CA . HIS A 1 131 ? 16.441 -2.058 -18.300 1.00 9.26 136 HIS A CA 1
ATOM 817 C C . HIS A 1 131 ? 16.758 -0.638 -18.844 1.00 9.90 136 HIS A C 1
ATOM 818 O O . HIS A 1 131 ? 16.834 0.315 -18.084 1.00 10.62 136 HIS A O 1
ATOM 825 N N . GLN A 1 132 ? 16.941 -0.537 -20.171 1.00 10.10 137 GLN A N 1
ATOM 826 C CA . GLN A 1 132 ? 17.170 0.773 -20.809 1.00 10.43 137 GLN A CA 1
ATOM 827 C C . GLN A 1 132 ? 16.021 1.733 -20.473 1.00 9.85 137 GLN A C 1
ATOM 828 O O . GLN A 1 132 ? 16.260 2.878 -20.104 1.00 10.16 137 GLN A O 1
ATOM 834 N N . GLN A 1 133 ? 14.774 1.292 -20.601 1.00 10.05 138 GLN A N 1
ATOM 835 C CA A GLN A 1 133 ? 13.655 2.183 -20.317 0.50 11.09 138 GLN A CA 1
ATOM 836 C CA B GLN A 1 133 ? 13.628 2.142 -20.304 0.50 10.95 138 GLN A CA 1
ATOM 837 C C . GLN A 1 133 ? 13.621 2.576 -18.841 1.00 10.73 138 GLN A C 1
ATOM 838 O O . GLN A 1 133 ? 13.335 3.736 -18.510 1.00 10.13 138 GLN A O 1
ATOM 849 N N . ARG A 1 134 ? 13.963 1.632 -17.957 1.00 10.57 139 ARG A N 1
ATOM 850 C CA . ARG A 1 134 ? 14.032 1.931 -16.542 1.00 10.26 139 ARG A CA 1
ATOM 851 C C . ARG A 1 134 ? 15.093 3.025 -16.259 1.00 9.25 139 ARG A C 1
ATOM 852 O O . ARG A 1 134 ? 14.841 3.988 -15.532 1.00 10.57 139 ARG A O 1
ATOM 868 N N . GLU A 1 136 ? 16.251 5.244 -18.327 1.00 7.68 141 GLU A N 1
ATOM 869 C CA . GLU A 1 136 ? 15.776 6.513 -18.892 1.00 8.32 141 GLU A CA 1
ATOM 870 C C . GLU A 1 136 ? 14.899 7.303 -17.948 1.00 7.71 141 GLU A C 1
ATOM 871 O O . GLU A 1 136 ? 14.931 8.523 -17.979 1.00 8.38 141 GLU A O 1
ATOM 877 N N . GLN A 1 137 ? 14.213 6.614 -17.023 1.00 8.87 142 GLN A N 1
ATOM 878 C CA . GLN A 1 137 ? 13.457 7.331 -16.027 1.00 8.77 142 GLN A CA 1
ATOM 879 C C . GLN A 1 137 ? 14.344 8.228 -15.153 1.00 8.66 142 GLN A C 1
ATOM 880 O O . GLN A 1 137 ? 13.940 9.320 -14.727 1.00 10.29 142 GLN A O 1
ATOM 886 N N . LEU A 1 138 ? 15.565 7.757 -14.883 1.00 8.43 143 LEU A N 1
ATOM 887 C CA . LEU A 1 138 ? 16.505 8.500 -14.046 1.00 9.42 143 LEU A CA 1
ATOM 888 C C . LEU A 1 138 ? 17.140 9.651 -14.817 1.00 9.27 143 LEU A C 1
ATOM 889 O O . LEU A 1 138 ? 17.841 10.448 -14.209 1.00 9.76 143 LEU A O 1
ATOM 894 N N . ARG A 1 139 ? 16.877 9.744 -16.130 1.00 8.40 144 ARG A N 1
ATOM 895 C CA . ARG A 1 139 ? 17.378 10.855 -16.967 1.00 7.84 144 ARG A CA 1
ATOM 896 C C . ARG A 1 139 ? 16.262 11.718 -17.578 1.00 9.75 144 ARG A C 1
ATOM 897 O O . ARG A 1 139 ? 16.525 12.528 -18.482 1.00 10.83 144 ARG A O 1
ATOM 905 N N . ASP A 1 140 ? 15.019 11.518 -17.152 1.00 8.59 145 ASP A N 1
ATOM 906 C CA . ASP A 1 140 ? 13.897 12.208 -17.773 1.00 9.49 145 ASP A CA 1
ATOM 907 C C . ASP A 1 140 ? 13.152 13.050 -16.746 1.00 8.98 145 ASP A C 1
ATOM 908 O O . ASP A 1 140 ? 12.330 12.540 -15.974 1.00 10.04 145 ASP A O 1
ATOM 913 N N . VAL A 1 141 ? 13.482 14.336 -16.721 1.00 9.60 146 VAL A N 1
ATOM 914 C CA . VAL A 1 141 ? 12.966 15.244 -15.696 1.00 9.92 146 VAL A CA 1
ATOM 915 C C . VAL A 1 141 ? 11.455 15.333 -15.745 1.00 10.27 146 VAL A C 1
ATOM 916 O O . VAL A 1 141 ? 10.798 15.469 -14.714 1.00 10.65 146 VAL A O 1
ATOM 920 N N . THR A 1 142 ? 10.880 15.183 -16.929 1.00 11.60 147 THR A N 1
ATOM 921 C CA . THR A 1 142 ? 9.450 15.369 -17.043 1.00 11.66 147 THR A CA 1
ATOM 922 C C . THR A 1 142 ? 8.684 14.274 -16.308 1.00 11.57 147 THR A C 1
ATOM 923 O O . THR A 1 142 ? 7.537 14.506 -15.959 1.00 12.84 147 THR A O 1
ATOM 927 N N . GLN A 1 143 ? 9.305 13.124 -16.012 1.00 10.69 148 GLN A N 1
ATOM 928 C CA . GLN A 1 143 ? 8.643 12.061 -15.265 1.00 9.99 148 GLN A CA 1
ATOM 929 C C . GLN A 1 143 ? 8.543 12.318 -13.761 1.00 10.56 148 GLN A C 1
ATOM 930 O O . GLN A 1 143 ? 7.859 11.582 -13.024 1.00 12.58 148 GLN A O 1
ATOM 936 N N . TRP A 1 144 ? 9.179 13.398 -13.322 1.00 9.90 149 TRP A N 1
ATOM 937 C CA . TRP A 1 144 ? 9.263 13.716 -11.884 1.00 9.16 149 TRP A CA 1
ATOM 938 C C . TRP A 1 144 ? 8.652 15.064 -11.537 1.00 10.69 149 TRP A C 1
ATOM 939 O O . TRP A 1 144 ? 8.646 15.496 -10.366 1.00 11.93 149 TRP A O 1
ATOM 950 N N . GLN A 1 145 ? 8.150 15.728 -12.564 1.00 11.04 150 GLN A N 1
ATOM 951 C CA . GLN A 1 145 ? 7.520 17.032 -12.426 1.00 12.35 150 GLN A CA 1
ATOM 952 C C . GLN A 1 145 ? 6.042 16.907 -12.159 1.00 13.56 150 GLN A C 1
ATOM 953 O O . GLN A 1 145 ? 5.430 15.854 -12.329 1.00 13.36 150 GLN A O 1
ATOM 960 N N . SER B 1 35 ? 20.612 7.301 -0.330 1.00 13.16 40 SER B N 1
ATOM 961 C CA . SER B 1 35 ? 19.236 7.368 0.249 1.00 12.90 40 SER B CA 1
ATOM 962 C C . SER B 1 35 ? 19.320 8.267 1.486 1.00 11.72 40 SER B C 1
ATOM 963 O O . SER B 1 35 ? 20.416 8.558 1.988 1.00 12.54 40 SER B O 1
ATOM 966 N N . THR B 1 36 ? 18.158 8.688 1.984 1.00 12.46 41 THR B N 1
ATOM 967 C CA . THR B 1 36 ? 18.087 9.525 3.168 1.00 13.19 41 THR B CA 1
ATOM 968 C C . THR B 1 36 ? 17.057 9.075 4.189 1.00 14.63 41 THR B C 1
ATOM 969 O O . THR B 1 36 ? 17.020 9.596 5.315 1.00 14.60 41 THR B O 1
ATOM 973 N N . GLN B 1 37 ? 16.216 8.118 3.834 1.00 14.61 42 GLN B N 1
ATOM 974 C CA . GLN B 1 37 ? 15.129 7.731 4.751 1.00 16.70 42 GLN B CA 1
ATOM 975 C C . GLN B 1 37 ? 15.700 6.915 5.909 1.00 14.57 42 GLN B C 1
ATOM 976 O O . GLN B 1 37 ? 16.572 6.073 5.722 1.00 14.99 42 GLN B O 1
ATOM 982 N N . SER B 1 38 ? 15.165 7.124 7.105 1.00 13.97 43 SER B N 1
ATOM 983 C CA . SER B 1 38 ? 1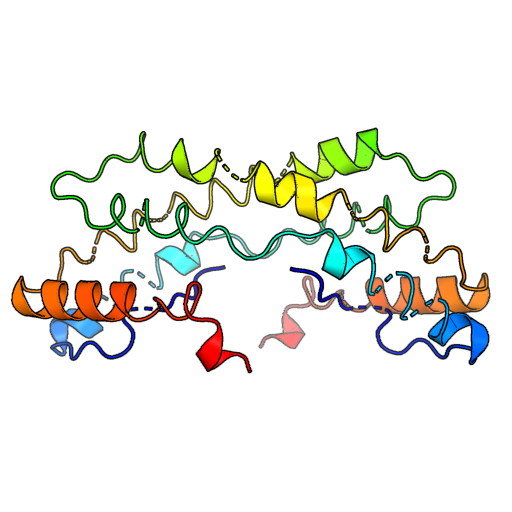5.623 6.388 8.281 1.00 13.17 43 SER B CA 1
ATOM 984 C C . SER B 1 38 ? 14.491 6.241 9.275 1.00 12.18 43 SER B C 1
ATOM 985 O O . SER B 1 38 ? 13.627 7.097 9.352 1.00 12.31 43 SER B O 1
ATOM 988 N N . HIS B 1 39 ? 14.531 5.166 10.068 1.00 11.59 44 HIS B N 1
ATOM 989 C CA . HIS B 1 39 ? 13.607 5.003 11.179 1.00 10.73 44 HIS B CA 1
ATOM 990 C C . HIS B 1 39 ? 14.037 5.684 12.461 1.00 11.98 44 HIS B C 1
ATOM 991 O O . HIS B 1 39 ? 13.313 5.605 13.471 1.00 11.55 44 HIS B O 1
ATOM 1006 N N . PHE B 1 41 ? 14.119 8.516 13.930 1.00 11.99 46 PHE B N 1
ATOM 1007 C CA . PHE B 1 41 ? 13.316 9.479 14.670 1.00 12.17 46 PHE B CA 1
ATOM 1008 C C . PHE B 1 41 ? 11.841 9.106 14.707 1.00 13.20 46 PHE B C 1
ATOM 1009 O O . PHE B 1 41 ? 10.996 9.901 15.177 1.00 14.96 46 PHE B O 1
ATOM 1017 N N . ASP B 1 42 ? 11.532 7.882 14.290 1.00 13.92 47 ASP B N 1
ATOM 1018 C CA . ASP B 1 42 ? 10.124 7.429 14.369 1.00 14.84 47 ASP B CA 1
ATOM 1019 C C . ASP B 1 42 ? 9.515 7.598 15.764 1.00 15.31 47 ASP B C 1
ATOM 1020 O O . ASP B 1 42 ? 10.113 7.250 16.782 1.00 15.35 47 ASP B O 1
ATOM 1025 N N . GLY B 1 43 ? 8.306 8.135 15.783 1.00 17.04 48 GLY B N 1
ATOM 1026 C CA . GLY B 1 43 ? 7.488 8.195 17.006 1.00 16.64 48 GLY B CA 1
ATOM 1027 C C . GLY B 1 43 ? 7.929 9.141 18.105 1.00 17.93 48 GLY B C 1
ATOM 1028 O O . GLY B 1 43 ? 7.387 9.094 19.227 1.00 18.94 48 GLY B O 1
ATOM 1029 N N . ILE B 1 44 ? 8.863 10.036 17.790 1.00 17.30 49 ILE B N 1
ATOM 1030 C CA . ILE B 1 44 ? 9.341 11.021 18.751 1.00 17.93 49 ILE B CA 1
ATOM 1031 C C . ILE B 1 44 ? 8.450 12.257 18.636 1.00 19.27 49 ILE B C 1
ATOM 1032 O O . ILE B 1 44 ? 8.279 12.801 17.538 1.00 21.39 49 ILE B O 1
ATOM 1037 N N . SER B 1 45 ? 7.864 12.696 19.750 1.00 19.80 50 SER B N 1
ATOM 1038 C CA . SER B 1 45 ? 7.063 13.935 19.680 1.00 20.87 50 SER B CA 1
ATOM 1039 C C . SER B 1 45 ? 7.961 15.156 19.803 1.00 20.53 50 SER B C 1
ATOM 1040 O O . SER B 1 45 ? 8.680 15.312 20.777 1.00 20.48 50 SER B O 1
ATOM 1043 N N . LEU B 1 46 ? 7.882 16.023 18.804 1.00 19.23 51 LEU B N 1
ATOM 1044 C CA . LEU B 1 46 ? 8.781 17.168 18.719 1.00 17.77 51 LEU B CA 1
ATOM 1045 C C . LEU B 1 46 ? 8.018 18.457 18.917 1.00 18.75 51 LEU B C 1
ATOM 1046 O O . LEU B 1 46 ? 6.814 18.529 18.625 1.00 19.04 51 LEU B O 1
ATOM 1051 N N . THR B 1 47 ? 8.716 19.470 19.414 1.00 17.39 52 THR B N 1
ATOM 1052 C CA . THR B 1 47 ? 8.146 20.814 19.418 1.00 17.04 52 THR B CA 1
ATOM 1053 C C . THR B 1 47 ? 8.131 21.325 17.987 1.00 17.36 52 THR B C 1
ATOM 1054 O O . THR B 1 47 ? 8.806 20.783 17.089 1.00 16.04 52 THR B O 1
ATOM 1058 N N . GLU B 1 48 ? 7.372 22.393 17.747 1.00 16.86 53 GLU B N 1
ATOM 1059 C CA . GLU B 1 48 ? 7.328 22.954 16.400 1.00 17.60 53 GLU B CA 1
ATOM 1060 C C . GLU B 1 48 ? 8.719 23.429 15.946 1.00 15.29 53 GLU B C 1
ATOM 1061 O O . GLU B 1 48 ? 9.084 23.229 14.789 1.00 16.33 53 GLU B O 1
ATOM 1067 N N . HIS B 1 49 ? 9.462 24.045 16.863 1.00 16.10 54 HIS B N 1
ATOM 1068 C CA . HIS B 1 49 ? 10.780 24.550 16.549 1.00 15.57 54 HIS B CA 1
ATOM 1069 C C . HIS B 1 49 ? 11.742 23.402 16.244 1.00 15.47 54 HIS B C 1
ATOM 1070 O O . HIS B 1 49 ? 12.565 23.512 15.335 1.00 14.74 54 HIS B O 1
ATOM 1077 N N . GLN B 1 50 ? 11.619 22.301 16.968 1.00 14.67 55 GLN B N 1
ATOM 1078 C CA . GLN B 1 50 ? 12.427 21.122 16.636 1.00 14.09 55 GLN B CA 1
ATOM 1079 C C . GLN B 1 50 ? 12.068 20.554 15.267 1.00 15.69 55 GLN B C 1
ATOM 1080 O O . GLN B 1 50 ? 12.955 20.240 14.457 1.00 15.39 55 GLN B O 1
ATOM 1086 N N . ARG B 1 51 ? 10.779 20.376 14.985 1.00 14.28 56 ARG B N 1
ATOM 1087 C CA . ARG B 1 51 ? 10.370 19.812 13.701 1.00 15.65 56 ARG B CA 1
ATOM 1088 C C . ARG B 1 51 ? 10.845 20.710 12.540 1.00 14.28 56 ARG B C 1
ATOM 1089 O O . ARG B 1 51 ? 11.299 20.216 11.493 1.00 15.59 56 ARG B O 1
ATOM 1097 N N . GLN B 1 52 ? 10.737 22.030 12.728 1.00 14.95 57 GLN B N 1
ATOM 1098 C CA . GLN B 1 52 ? 11.165 22.951 11.692 1.00 15.00 57 GLN B CA 1
ATOM 1099 C C . GLN B 1 52 ? 12.666 22.811 11.416 1.00 13.45 57 GLN B C 1
ATOM 1100 O O . GLN B 1 52 ? 13.076 22.756 10.258 1.00 13.08 57 GLN B O 1
ATOM 1106 N N . GLN B 1 53 ? 13.456 22.763 12.484 1.00 13.65 58 GLN B N 1
ATOM 1107 C CA . GLN B 1 53 ? 14.913 22.692 12.305 1.00 13.71 58 GLN B CA 1
ATOM 1108 C C . GLN B 1 53 ? 15.272 21.387 11.655 1.00 12.78 58 GLN B C 1
ATOM 1109 O O . GLN B 1 53 ? 16.143 21.323 10.780 1.00 13.27 58 GLN B O 1
ATOM 1128 N N . ARG B 1 55 ? 13.426 19.535 9.667 1.00 13.06 60 ARG B N 1
ATOM 1129 C CA . ARG B 1 55 ? 13.037 19.642 8.256 1.00 14.83 60 ARG B CA 1
ATOM 1130 C C . ARG B 1 55 ? 14.124 20.392 7.473 1.00 12.48 60 ARG B C 1
ATOM 1131 O O . ARG B 1 55 ? 14.512 19.962 6.396 1.00 12.94 60 ARG B O 1
ATOM 1139 N N . ASP B 1 56 ? 14.610 21.503 8.040 1.00 12.66 61 ASP B N 1
ATOM 1140 C CA . ASP B 1 56 ? 15.622 22.311 7.355 1.00 11.94 61 ASP B CA 1
ATOM 1141 C C . ASP B 1 56 ? 16.906 21.472 7.202 1.00 11.79 61 ASP B C 1
ATOM 1142 O O . ASP B 1 56 ? 17.512 21.444 6.115 1.00 12.57 61 ASP B O 1
ATOM 1147 N N . LEU B 1 57 ? 17.291 20.796 8.282 1.00 11.26 62 LEU B N 1
ATOM 1148 C CA . LEU B 1 57 ? 18.531 19.985 8.226 1.00 10.79 62 LEU B CA 1
ATOM 1149 C C . LEU B 1 57 ? 18.416 18.890 7.151 1.00 10.52 62 LEU B C 1
ATOM 1150 O O . LEU B 1 57 ? 19.341 18.664 6.385 1.00 11.20 62 LEU B O 1
ATOM 1163 N N . GLN B 1 59 ? 16.327 18.864 4.490 1.00 10.90 64 GLN B N 1
ATOM 1164 C CA A GLN B 1 59 ? 16.226 19.400 3.132 0.50 11.13 64 GLN B CA 1
ATOM 1165 C CA B GLN B 1 59 ? 16.212 19.537 3.187 0.50 11.50 64 GLN B CA 1
ATOM 1166 C C . GLN B 1 59 ? 17.609 19.791 2.619 1.00 10.67 64 GLN B C 1
ATOM 1167 O O . GLN B 1 59 ? 17.894 19.555 1.423 1.00 11.96 64 GLN B O 1
ATOM 1178 N N . GLN B 1 60 ? 18.486 20.314 3.492 1.00 11.14 65 GLN B N 1
ATOM 1179 C CA . GLN B 1 60 ? 19.846 20.618 3.059 1.00 9.53 65 GLN B CA 1
ATOM 1180 C C . GLN B 1 60 ? 20.653 19.327 2.819 1.00 9.85 65 GLN B C 1
ATOM 1181 O O . GLN B 1 60 ? 21.432 19.242 1.876 1.00 11.36 65 GLN B O 1
ATOM 1187 N N . ALA B 1 61 ? 20.465 18.334 3.684 1.00 11.16 66 ALA B N 1
ATOM 1188 C CA . ALA B 1 61 ? 21.167 17.062 3.479 1.00 10.23 66 ALA B CA 1
ATOM 1189 C C . ALA B 1 61 ? 20.775 16.468 2.148 1.00 10.65 66 ALA B C 1
ATOM 1190 O O . ALA B 1 61 ? 21.601 15.923 1.411 1.00 11.70 66 ALA B O 1
ATOM 1192 N N . ARG B 1 62 ? 19.478 16.549 1.855 1.00 10.58 67 ARG B N 1
ATOM 1193 C CA . ARG B 1 62 ? 19.002 16.080 0.549 1.00 11.18 67 ARG B CA 1
ATOM 1194 C C . ARG B 1 62 ? 19.631 16.885 -0.593 1.00 10.91 67 ARG B C 1
ATOM 1195 O O . ARG B 1 62 ? 20.162 16.308 -1.550 1.00 11.91 67 ARG B O 1
ATOM 1203 N N . HIS B 1 63 ? 19.565 18.209 -0.488 1.00 11.97 68 HIS B N 1
ATOM 1204 C CA . HIS B 1 63 ? 20.170 19.064 -1.518 1.00 12.08 68 HIS B CA 1
ATOM 1205 C C . HIS B 1 63 ? 21.579 18.586 -1.834 1.00 12.53 68 HIS B C 1
ATOM 1206 O O . HIS B 1 63 ? 22.003 18.542 -2.995 1.00 13.76 68 HIS B O 1
ATOM 1213 N N . GLU B 1 64 ? 22.359 18.273 -0.791 1.00 10.83 69 GLU B N 1
ATOM 1214 C CA . GLU B 1 64 ? 23.758 17.929 -1.013 1.00 12.03 69 GLU B CA 1
ATOM 1215 C C . GLU B 1 64 ? 23.979 16.513 -1.463 1.00 12.77 69 GLU B C 1
ATOM 1216 O O . GLU B 1 64 ? 25.109 16.155 -1.854 1.00 16.08 69 GLU B O 1
ATOM 1222 N N . GLN B 1 65 ? 22.968 15.652 -1.345 1.00 11.62 70 GLN B N 1
ATOM 1223 C CA . GLN B 1 65 ? 23.207 14.268 -1.713 1.00 11.06 70 GLN B CA 1
ATOM 1224 C C . GLN B 1 65 ? 22.879 14.103 -3.212 1.00 11.13 70 GLN B C 1
ATOM 1225 O O . GLN B 1 65 ? 21.730 14.304 -3.596 1.00 11.03 70 GLN B O 1
ATOM 1231 N N . PRO B 1 66 ? 23.866 13.709 -4.043 1.00 11.03 71 PRO B N 1
ATOM 1232 C CA . PRO B 1 66 ? 23.569 13.602 -5.490 1.00 11.67 71 PRO B CA 1
ATOM 1233 C C . PRO B 1 66 ? 22.539 12.521 -5.755 1.00 11.24 71 PRO B C 1
ATOM 1234 O O . PRO B 1 66 ? 22.403 11.588 -4.953 1.00 11.86 71 PRO B O 1
ATOM 1238 N N . PRO B 1 67 ? 21.811 12.622 -6.864 1.00 10.53 72 PRO B N 1
ATOM 1239 C CA . PRO B 1 67 ? 20.908 11.559 -7.261 1.00 9.88 72 PRO B CA 1
ATOM 1240 C C . PRO B 1 67 ? 21.641 10.261 -7.629 1.00 8.71 72 PRO B C 1
ATOM 1241 O O . PRO B 1 67 ? 22.872 10.223 -7.788 1.00 9.25 72 PRO B O 1
ATOM 1245 N N . VAL B 1 68 ? 20.877 9.186 -7.736 1.00 8.33 73 VAL B N 1
ATOM 1246 C CA . VAL B 1 68 ? 21.382 7.874 -8.084 1.00 8.61 73 VAL B CA 1
ATOM 1247 C C . VAL B 1 68 ? 22.310 7.972 -9.285 1.00 9.19 73 VAL B C 1
ATOM 1248 O O . VAL B 1 68 ? 21.989 8.605 -10.311 1.00 9.13 73 VAL B O 1
ATOM 1252 N N . ASN B 1 69 ? 23.433 7.297 -9.185 1.00 9.91 74 ASN B N 1
ATOM 1253 C CA . ASN B 1 69 ? 24.442 7.324 -10.224 1.00 8.90 74 ASN B CA 1
ATOM 1254 C C . ASN B 1 69 ? 24.026 6.305 -11.279 1.00 8.87 74 ASN B C 1
ATOM 1255 O O . ASN B 1 69 ? 24.376 5.107 -11.250 1.00 10.75 74 ASN B O 1
ATOM 1260 N N . VAL B 1 70 ? 23.250 6.775 -12.239 1.00 8.03 75 VAL B N 1
ATOM 1261 C CA . VAL B 1 70 ? 22.654 5.890 -13.214 1.00 9.34 75 VAL B CA 1
ATOM 1262 C C . VAL B 1 70 ? 23.725 5.237 -14.084 1.00 8.29 75 VAL B C 1
ATOM 1263 O O . VAL B 1 70 ? 23.577 4.079 -14.468 1.00 9.09 75 VAL B O 1
ATOM 1267 N N . SER B 1 71 ? 24.794 5.965 -14.385 1.00 8.82 76 SER B N 1
ATOM 1268 C CA A SER B 1 71 ? 25.835 5.389 -15.235 0.50 8.92 76 SER B CA 1
ATOM 1269 C CA B SER B 1 71 ? 25.859 5.397 -15.218 0.50 9.67 76 SER B CA 1
ATOM 1270 C C . SER B 1 71 ? 26.490 4.182 -14.547 1.00 10.00 76 SER B C 1
ATOM 1271 O O . SER B 1 71 ? 26.847 3.207 -15.226 1.00 10.16 76 SER B O 1
ATOM 1276 N N . GLU B 1 72 ? 26.656 4.210 -13.222 1.00 8.89 77 GLU B N 1
ATOM 1277 C CA A GLU B 1 72 ? 27.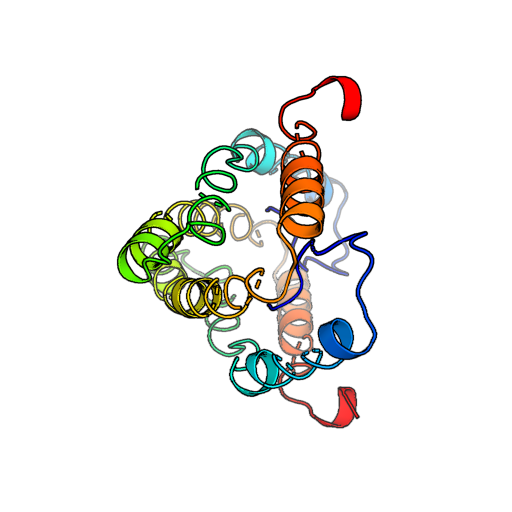229 3.036 -12.544 0.50 9.50 77 GLU B CA 1
ATOM 1278 C CA B GLU B 1 72 ? 27.180 3.046 -12.495 0.50 9.45 77 GLU B CA 1
ATOM 1279 C C . GLU B 1 72 ? 26.247 1.855 -12.544 1.00 9.61 77 GLU B C 1
ATOM 1280 O O . GLU B 1 72 ? 26.680 0.727 -12.645 1.00 9.44 77 GLU B O 1
ATOM 1291 N N . LEU B 1 73 ? 24.932 2.113 -12.436 1.00 9.02 78 LEU B N 1
ATOM 1292 C CA A LEU B 1 73 ? 23.962 1.020 -12.577 0.50 8.39 78 LEU B CA 1
ATOM 1293 C CA B LEU B 1 73 ? 23.949 1.022 -12.585 0.50 8.74 78 LEU B CA 1
ATOM 1294 C C . LEU B 1 73 ? 24.071 0.382 -13.955 1.00 8.59 78 LEU B C 1
ATOM 1295 O O . LEU B 1 73 ? 24.021 -0.832 -14.097 1.00 9.21 78 LEU B O 1
ATOM 1304 N N . GLU B 1 74 ? 24.220 1.219 -14.974 1.00 8.85 79 GLU B N 1
ATOM 1305 C CA . GLU B 1 74 ? 24.383 0.736 -16.332 1.00 8.21 79 GLU B CA 1
ATOM 1306 C C . GLU B 1 74 ? 25.628 -0.086 -16.506 1.00 9.02 79 GLU B C 1
ATOM 1307 O O . GLU B 1 74 ? 25.574 -1.113 -17.159 1.00 9.59 79 GLU B O 1
ATOM 1313 N N . THR B 1 75 ? 26.745 0.387 -15.955 1.00 9.00 80 THR B N 1
ATOM 1314 C CA . THR B 1 75 ? 27.998 -0.375 -16.033 1.00 10.94 80 THR B CA 1
ATOM 1315 C C . THR B 1 75 ? 27.815 -1.746 -15.369 1.00 10.37 80 THR B C 1
ATOM 1316 O O . THR B 1 75 ? 28.212 -2.766 -15.934 1.00 10.73 80 THR B O 1
ATOM 1328 N N . HIS B 1 77 ? 25.025 -3.402 -14.909 1.00 9.18 82 HIS B N 1
ATOM 1329 C CA . HIS B 1 77 ? 24.104 -4.217 -15.710 1.00 8.91 82 HIS B CA 1
ATOM 1330 C C . HIS B 1 77 ? 24.850 -4.809 -16.888 1.00 9.47 82 HIS B C 1
ATOM 1331 O O . HIS B 1 77 ? 24.633 -5.969 -17.243 1.00 9.82 82 HIS B O 1
ATOM 1338 N N . ARG B 1 78 ? 25.700 -4.016 -17.552 1.00 9.09 83 ARG B N 1
ATOM 1339 C CA . ARG B 1 78 ? 26.448 -4.592 -18.681 1.00 9.81 83 ARG B CA 1
ATOM 1340 C C . ARG B 1 78 ? 27.395 -5.699 -18.221 1.00 10.46 83 ARG B C 1
ATOM 1341 O O . ARG B 1 78 ? 27.633 -6.642 -18.988 1.00 11.04 83 ARG B O 1
ATOM 1349 N N . LEU B 1 79 ? 27.951 -5.591 -17.020 1.00 8.65 84 LEU B N 1
ATOM 1350 C CA . LEU B 1 79 ? 28.810 -6.666 -16.521 1.00 9.56 84 LEU B CA 1
ATOM 1351 C C . LEU B 1 79 ? 28.009 -7.950 -16.290 1.00 10.94 84 LEU B C 1
ATOM 1352 O O . LEU B 1 79 ? 28.460 -9.078 -16.615 1.00 11.43 84 LEU B O 1
ATOM 1357 N N . VAL B 1 80 ? 26.824 -7.788 -15.726 1.00 10.84 85 VAL B N 1
ATOM 1358 C CA . VAL B 1 80 ? 25.990 -8.930 -15.354 1.00 10.57 85 VAL B CA 1
ATOM 1359 C C . VAL B 1 80 ? 25.430 -9.613 -16.592 1.00 11.71 85 VAL B C 1
ATOM 1360 O O . VAL B 1 80 ? 25.056 -10.797 -16.544 1.00 10.88 85 VAL B O 1
ATOM 1364 N N . THR B 1 81 ? 25.360 -8.887 -17.701 1.00 9.61 86 THR B N 1
ATOM 1365 C CA . THR B 1 81 ? 24.807 -9.440 -18.918 1.00 11.52 86 THR B CA 1
ATOM 1366 C C . THR B 1 81 ? 25.878 -9.671 -19.990 1.00 12.09 86 THR B C 1
ATOM 1367 O O . THR B 1 81 ? 25.541 -9.957 -21.153 1.00 13.28 86 THR B O 1
ATOM 1371 N N . ALA B 1 82 ? 27.150 -9.603 -19.602 1.00 12.66 87 ALA B N 1
ATOM 1372 C CA . ALA B 1 82 ? 28.272 -9.761 -20.553 1.00 12.64 87 ALA B CA 1
ATOM 1373 C C . ALA B 1 82 ? 28.340 -11.172 -21.101 1.00 14.09 87 ALA B C 1
ATOM 1374 O O . ALA B 1 82 ? 27.959 -12.135 -20.427 1.00 15.44 87 ALA B O 1
ATOM 1376 N N . GLU B 1 83 ? 28.877 -11.301 -22.301 1.00 16.06 88 GLU B N 1
ATOM 1377 C CA . GLU B 1 83 ? 29.046 -12.627 -22.888 1.00 17.79 88 GLU B CA 1
ATOM 1378 C C . GLU B 1 83 ? 29.978 -13.485 -22.058 1.00 17.81 88 GLU B C 1
ATOM 1379 O O . GLU B 1 83 ? 29.763 -14.697 -21.916 1.00 17.52 88 GLU B O 1
ATOM 1385 N N . ASN B 1 84 ? 31.025 -12.876 -21.521 1.00 17.23 89 ASN B N 1
ATOM 1386 C CA . ASN B 1 84 ? 31.906 -13.602 -20.630 1.00 18.99 89 ASN B CA 1
ATOM 1387 C C . ASN B 1 84 ? 31.908 -12.900 -19.300 1.00 17.49 89 ASN B C 1
ATOM 1388 O O . ASN B 1 84 ? 32.542 -11.836 -19.139 1.00 18.57 89 ASN B O 1
ATOM 1393 N N . PHE B 1 85 ? 31.141 -13.465 -18.367 1.00 15.23 90 PHE B N 1
ATOM 1394 C CA . PHE B 1 85 ? 30.971 -12.880 -17.029 1.00 13.87 90 PHE B CA 1
ATOM 1395 C C . PHE B 1 85 ? 32.316 -12.829 -16.329 1.00 14.49 90 PHE B C 1
ATOM 1396 O O . PHE B 1 85 ? 33.031 -13.843 -16.256 1.00 14.79 90 PHE B O 1
ATOM 1404 N N . ASP B 1 86 ? 32.649 -11.642 -15.825 1.00 13.23 91 ASP B N 1
ATOM 1405 C CA . ASP B 1 86 ? 33.969 -11.349 -15.254 1.00 14.56 91 ASP B CA 1
ATOM 1406 C C . ASP B 1 86 ? 33.819 -10.941 -13.775 1.00 15.28 91 ASP B C 1
ATOM 1407 O O . ASP B 1 86 ? 33.567 -9.759 -13.446 1.00 14.16 91 ASP B O 1
ATOM 1412 N N . GLU B 1 87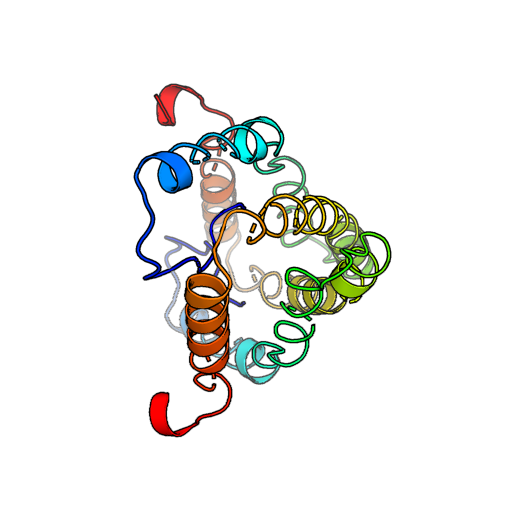 ? 33.996 -11.883 -12.861 1.00 14.66 92 GLU B N 1
ATOM 1413 C CA . GLU B 1 87 ? 33.801 -11.609 -11.446 1.00 14.94 92 GLU B CA 1
ATOM 1414 C C . GLU B 1 87 ? 34.754 -10.537 -10.920 1.00 14.85 92 GLU B C 1
ATOM 1415 O O . GLU B 1 87 ? 34.391 -9.773 -10.028 1.00 14.00 92 GLU B O 1
ATOM 1421 N N . ASN B 1 88 ? 35.977 -10.485 -11.440 1.00 14.29 93 ASN B N 1
ATOM 1422 C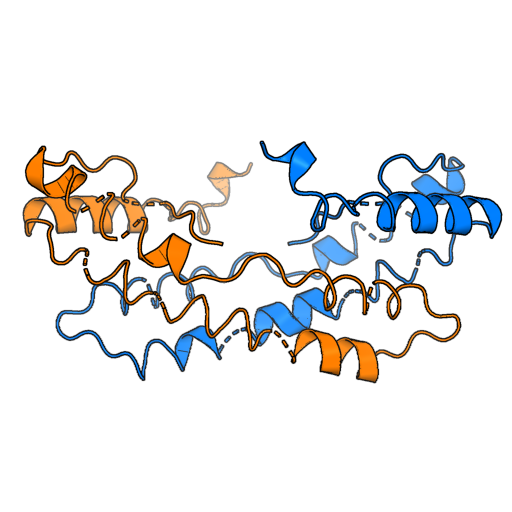 CA . ASN B 1 88 ? 36.915 -9.455 -11.003 1.00 13.17 93 ASN B CA 1
ATOM 1423 C C . ASN B 1 88 ? 36.414 -8.071 -11.348 1.00 11.82 93 ASN B C 1
ATOM 1424 O O . ASN B 1 88 ? 36.515 -7.156 -10.524 1.00 13.22 93 ASN B O 1
ATOM 1429 N N . ALA B 1 89 ? 35.867 -7.927 -12.550 1.00 11.17 94 ALA B N 1
ATOM 1430 C CA . ALA B 1 89 ? 35.309 -6.638 -12.980 1.00 11.38 94 ALA B CA 1
ATOM 1431 C C . ALA B 1 89 ? 34.068 -6.286 -12.163 1.00 10.44 94 ALA B C 1
ATOM 1432 O O . ALA B 1 89 ? 33.872 -5.134 -11.779 1.00 10.01 94 ALA B O 1
ATOM 1434 N N . VAL B 1 90 ? 33.237 -7.282 -11.872 1.00 10.35 95 VAL B N 1
ATOM 1435 C CA . VAL B 1 90 ? 32.085 -7.053 -11.015 1.00 10.80 95 VAL B CA 1
ATOM 1436 C C . VAL B 1 90 ? 32.488 -6.606 -9.635 1.00 9.87 95 VAL B C 1
ATOM 1437 O O . VAL B 1 90 ? 31.910 -5.653 -9.080 1.00 10.25 95 VAL B O 1
ATOM 1441 N N . ARG B 1 91 ? 33.503 -7.263 -9.061 1.00 10.78 96 ARG B N 1
ATOM 1442 C CA . ARG B 1 91 ? 33.965 -6.848 -7.743 1.00 11.69 96 ARG B CA 1
ATOM 1443 C C . ARG B 1 91 ? 34.542 -5.423 -7.751 1.00 12.37 96 ARG B C 1
ATOM 1444 O O . ARG B 1 91 ? 34.258 -4.627 -6.843 1.00 11.59 96 ARG B O 1
ATOM 1452 N N . ALA B 1 92 ? 35.328 -5.094 -8.775 1.00 9.68 97 ALA B N 1
ATOM 1453 C CA . ALA B 1 92 ? 35.885 -3.736 -8.865 1.00 10.45 97 ALA B CA 1
ATOM 1454 C C . ALA B 1 92 ? 34.732 -2.741 -8.956 1.00 9.84 97 ALA B C 1
ATOM 1455 O O . ALA B 1 92 ? 34.789 -1.642 -8.358 1.00 12.02 97 ALA B O 1
ATOM 1457 N N . GLN B 1 93 ? 33.688 -3.078 -9.702 1.00 10.48 98 GLN B N 1
ATOM 1458 C CA . GLN B 1 93 ? 32.563 -2.153 -9.826 1.00 10.49 98 GLN B CA 1
ATOM 1459 C C . GLN B 1 93 ? 31.774 -2.035 -8.510 1.00 11.80 98 GLN B C 1
ATOM 1460 O O . GLN B 1 93 ? 31.346 -0.938 -8.113 1.00 10.58 98 GLN B O 1
ATOM 1466 N N . ALA B 1 94 ? 31.588 -3.143 -7.821 1.00 11.08 99 ALA B N 1
ATOM 1467 C CA . ALA B 1 94 ? 30.941 -3.077 -6.525 1.00 11.64 99 ALA B CA 1
ATOM 1468 C C . ALA B 1 94 ? 31.773 -2.264 -5.561 1.00 13.38 99 ALA B C 1
ATOM 1469 O O . ALA B 1 94 ? 31.202 -1.524 -4.751 1.00 14.84 99 ALA B O 1
ATOM 1471 N N . GLU B 1 95 ? 33.098 -2.368 -5.619 1.00 13.30 100 GLU B N 1
ATOM 1472 C CA . GLU B 1 95 ? 33.941 -1.559 -4.737 1.00 14.31 100 GLU B CA 1
ATOM 1473 C C . GLU B 1 95 ? 33.738 -0.085 -5.004 1.00 14.27 100 GLU B C 1
ATOM 1474 O O . GLU B 1 95 ? 33.612 0.713 -4.058 1.00 14.32 100 GLU B O 1
ATOM 1480 N N . LYS B 1 96 ? 33.748 0.288 -6.274 1.00 13.68 101 LYS B N 1
ATOM 1481 C CA . LYS B 1 96 ? 33.563 1.685 -6.677 1.00 14.26 101 LYS B CA 1
ATOM 1482 C C . LYS B 1 96 ? 32.234 2.212 -6.155 1.00 15.14 101 LYS B C 1
ATOM 1483 O O . LYS B 1 96 ? 32.177 3.302 -5.563 1.00 15.46 101 LYS B O 1
ATOM 1497 N N . ALA B 1 98 ? 30.462 1.032 -3.724 1.00 15.97 103 ALA B N 1
ATOM 1498 C CA . ALA B 1 98 ? 30.481 1.025 -2.246 1.00 16.98 103 ALA B CA 1
ATOM 1499 C C . ALA B 1 98 ? 31.126 2.286 -1.716 1.00 18.62 103 ALA B C 1
ATOM 1500 O O . ALA B 1 98 ? 30.744 2.771 -0.647 1.00 17.61 103 ALA B O 1
ATOM 1502 N N . ASN B 1 99 ? 32.110 2.830 -2.416 1.00 1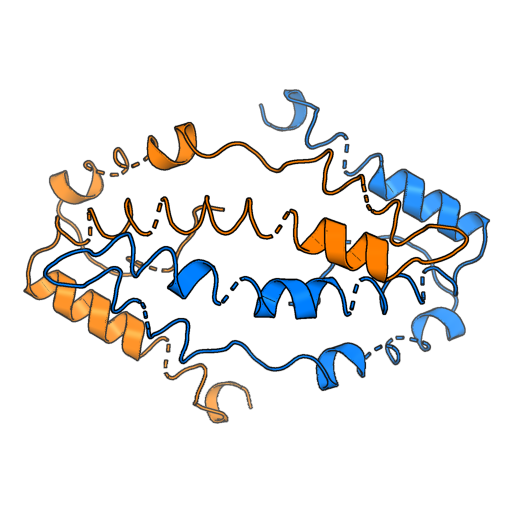8.64 104 ASN B N 1
ATOM 1503 C CA . ASN B 1 99 ? 32.789 4.036 -1.911 1.00 19.70 104 ASN B CA 1
ATOM 1504 C C . ASN B 1 99 ? 31.848 5.249 -1.941 1.00 18.67 104 ASN B C 1
ATOM 1505 O O . ASN B 1 99 ? 31.881 6.119 -1.069 1.00 18.86 104 ASN B O 1
ATOM 1510 N N . GLU B 1 100 ? 30.973 5.292 -2.910 1.00 18.23 105 GLU B N 1
ATOM 1511 C CA . GLU B 1 100 ? 29.935 6.285 -2.923 1.00 18.09 105 GLU B CA 1
ATOM 1512 C C . GLU B 1 100 ? 28.897 6.134 -1.824 1.00 16.41 105 GLU B C 1
ATOM 1513 O O . GLU B 1 100 ? 28.479 7.086 -1.248 1.00 16.90 105 GLU B O 1
ATOM 1519 N N . GLN B 1 101 ? 28.549 4.921 -1.523 1.00 15.24 106 GLN B N 1
ATOM 1520 C CA A GLN B 1 101 ? 27.656 4.627 -0.417 0.50 14.56 106 GLN B CA 1
ATOM 1521 C CA B GLN B 1 101 ? 27.668 4.620 -0.421 0.50 14.61 106 GLN B CA 1
ATOM 1522 C C . GLN B 1 101 ? 28.283 5.047 0.913 1.00 13.81 106 GLN B C 1
ATOM 1523 O O . GLN B 1 101 ? 27.599 5.624 1.790 1.00 14.24 106 GLN B O 1
ATOM 1534 N N . ILE B 1 102 ? 29.566 4.776 1.094 1.00 12.37 107 ILE B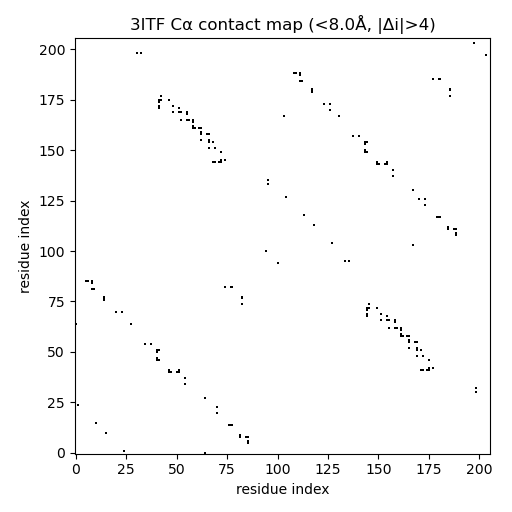 N 1
ATOM 1535 C CA . ILE B 1 102 ? 30.248 5.182 2.316 1.00 12.64 107 ILE B CA 1
ATOM 1536 C C . ILE B 1 102 ? 30.135 6.689 2.487 1.00 12.85 107 ILE B C 1
ATOM 1537 O O . ILE B 1 102 ? 29.823 7.172 3.569 1.00 14.13 107 ILE B O 1
ATOM 1542 N N . ALA B 1 103 ? 30.411 7.448 1.430 1.00 13.90 108 ALA B N 1
ATOM 1543 C CA . ALA B 1 103 ? 30.346 8.885 1.527 1.00 14.61 108 ALA B CA 1
ATOM 1544 C C . ALA B 1 103 ? 28.943 9.333 1.939 1.00 14.91 108 ALA B C 1
ATOM 1545 O O . ALA B 1 103 ? 28.810 10.215 2.776 1.00 16.34 108 ALA B O 1
ATOM 1547 N N . ARG B 1 104 ? 27.892 8.725 1.377 1.00 14.81 109 ARG B N 1
ATOM 1548 C CA . ARG B 1 104 ? 26.541 9.067 1.802 1.00 15.60 109 ARG B CA 1
ATOM 1549 C C . ARG B 1 104 ? 26.298 8.718 3.257 1.00 14.36 109 ARG B C 1
ATOM 1550 O O . ARG B 1 104 ? 25.653 9.499 3.989 1.00 15.87 109 ARG B O 1
ATOM 1558 N N . GLN B 1 105 ? 26.718 7.542 3.682 1.00 13.59 110 GLN B N 1
ATOM 1559 C CA A GLN B 1 105 ? 26.404 7.145 5.022 0.50 12.57 110 GLN B CA 1
ATOM 1560 C CA B GLN B 1 105 ? 26.523 7.023 5.052 0.50 13.25 110 GLN B CA 1
ATOM 1561 C C . GLN B 1 105 ? 27.114 8.009 6.053 1.00 12.42 110 GLN B C 1
ATOM 1562 O O . GLN B 1 105 ? 26.541 8.270 7.127 1.00 13.65 110 GLN B O 1
ATOM 1573 N N . VAL B 1 106 ? 28.333 8.472 5.757 1.00 11.63 111 VAL B N 1
ATOM 1574 C CA . VAL B 1 106 ? 29.057 9.303 6.711 1.00 12.55 111 VAL B CA 1
ATOM 1575 C C . VAL B 1 106 ? 28.376 10.666 6.814 1.00 12.46 111 VAL B C 1
ATOM 1576 O O . VAL B 1 106 ? 28.168 11.178 7.915 1.00 12.35 111 VAL B O 1
ATOM 1580 N N . GLU B 1 107 ? 27.956 11.213 5.684 1.00 10.81 112 GLU B N 1
ATOM 1581 C CA . GLU B 1 107 ? 27.319 12.500 5.698 1.00 12.26 112 GLU B CA 1
ATOM 1582 C C . GLU B 1 107 ? 25.975 12.391 6.386 1.00 10.38 112 GLU B C 1
ATOM 1583 O O . GLU B 1 107 ? 25.642 13.250 7.185 1.00 12.40 112 GLU B O 1
ATOM 1597 N N . ALA B 1 109 ? 25.160 10.227 8.704 1.00 9.80 114 ALA B N 1
ATOM 1598 C CA . ALA B 1 109 ? 25.420 10.063 10.146 1.00 9.43 114 ALA B CA 1
ATOM 1599 C C . ALA B 1 109 ? 25.635 11.414 10.804 1.00 9.46 114 ALA B C 1
ATOM 1600 O O . ALA B 1 109 ? 25.149 11.674 11.908 1.00 10.00 114 ALA B O 1
ATOM 1602 N N . LYS B 1 110 ? 26.381 12.286 10.145 1.00 9.68 115 LYS B N 1
ATOM 1603 C CA . LYS B 1 110 ? 26.618 13.641 10.683 1.00 10.22 115 LYS B CA 1
ATOM 1604 C C . LYS B 1 110 ? 25.309 14.402 10.849 1.00 10.02 115 LYS B C 1
ATOM 1605 O O . LYS B 1 110 ? 25.082 15.012 11.890 1.00 9.49 115 LYS B O 1
ATOM 1611 N N . VAL B 1 111 ? 24.448 14.368 9.823 1.00 10.46 116 VAL B N 1
ATOM 1612 C CA A VAL B 1 111 ? 23.190 15.090 9.887 0.50 10.22 116 VAL B CA 1
ATOM 1613 C CA B VAL B 1 111 ? 23.199 15.114 9.904 0.50 10.67 116 VAL B CA 1
ATOM 1614 C C . VAL B 1 111 ? 22.299 14.507 10.991 1.00 10.04 116 VAL B C 1
ATOM 1615 O O . VAL B 1 111 ? 21.673 15.229 11.776 1.00 10.30 116 VAL B O 1
ATOM 1622 N N . ARG B 1 112 ? 22.281 13.178 11.081 1.00 9.76 117 ARG B N 1
ATOM 1623 C CA . ARG B 1 112 ? 21.435 12.577 12.077 1.00 7.87 117 ARG B CA 1
ATOM 1624 C C . ARG B 1 112 ? 21.942 12.846 13.498 1.00 7.84 117 ARG B C 1
ATOM 1625 O O . ARG B 1 112 ? 21.149 13.014 14.422 1.00 9.77 117 ARG B O 1
ATOM 1633 N N . ASN B 1 113 ? 23.259 12.882 13.672 1.00 8.81 118 ASN B N 1
ATOM 1634 C CA . ASN B 1 113 ? 23.812 13.280 14.964 1.00 8.01 118 ASN B CA 1
ATOM 1635 C C . ASN B 1 113 ? 23.425 14.729 15.289 1.00 8.54 118 ASN B C 1
ATOM 1636 O O . ASN B 1 113 ? 23.062 15.013 16.414 1.00 8.58 118 ASN B O 1
ATOM 1641 N N . GLN B 1 114 ? 23.462 15.611 14.287 1.00 8.97 119 GLN B N 1
ATOM 1642 C CA . GLN B 1 114 ? 23.045 16.997 14.526 1.00 10.78 119 GLN B CA 1
ATOM 1643 C C . GLN B 1 114 ? 21.572 17.077 14.964 1.00 10.01 119 GLN B C 1
ATOM 1644 O O . GLN B 1 114 ? 21.215 17.805 15.887 1.00 10.17 119 GLN B O 1
ATOM 1658 N N . TYR B 1 116 ? 19.847 14.635 16.406 1.00 10.16 121 TYR B N 1
ATOM 1659 C CA . TYR B 1 116 ? 19.782 14.038 17.723 1.00 9.72 121 TYR B CA 1
ATOM 1660 C C . TYR B 1 116 ? 20.125 15.044 18.822 1.00 10.05 121 TYR B C 1
ATOM 1661 O O . TYR B 1 116 ? 19.534 15.030 19.912 1.00 11.93 121 TYR B O 1
ATOM 1670 N N . ARG B 1 117 ? 21.078 15.914 18.498 1.00 9.60 122 ARG B N 1
ATOM 1671 C CA . ARG B 1 117 ? 21.567 16.924 19.439 1.00 10.94 122 ARG B CA 1
ATOM 1672 C C . ARG B 1 117 ? 20.556 18.046 19.717 1.00 11.92 122 ARG B C 1
ATOM 1673 O O . ARG B 1 117 ? 20.733 18.778 20.700 1.00 12.16 122 ARG B O 1
ATOM 1681 N N . LEU B 1 118 ? 19.512 18.145 18.882 1.00 10.32 123 LEU B N 1
ATOM 1682 C CA . LEU B 1 118 ? 18.370 19.069 19.134 1.00 11.80 123 LEU B CA 1
ATOM 1683 C C . LEU B 1 118 ? 17.350 18.522 20.115 1.00 13.39 123 LEU B C 1
ATOM 1684 O O . LEU B 1 118 ? 16.475 19.265 20.563 1.00 14.59 123 LEU B O 1
ATOM 1689 N N . LEU B 1 119 ? 17.429 17.226 20.411 1.00 12.64 124 LEU B N 1
ATOM 1690 C CA . LEU B 1 119 ? 16.478 16.602 21.318 1.00 12.48 124 LEU B CA 1
ATOM 1691 C C . LEU B 1 119 ? 16.858 16.802 22.782 1.00 13.83 124 LEU B C 1
ATOM 1692 O O . LEU B 1 119 ? 18.039 16.923 23.133 1.00 14.99 124 LEU B O 1
ATOM 1697 N N . THR B 1 120 ? 15.856 16.786 23.653 1.00 14.69 125 THR B N 1
ATOM 1698 C CA . THR B 1 120 ? 16.096 16.793 25.094 1.00 16.46 125 THR B CA 1
ATOM 1699 C C . THR B 1 120 ? 16.587 15.419 25.565 1.00 17.32 125 THR B C 1
ATOM 1700 O O . THR B 1 120 ? 16.398 14.430 24.867 1.00 16.00 125 THR B O 1
ATOM 1704 N N . PRO B 1 121 ? 17.204 15.340 26.762 1.00 16.76 126 PRO B N 1
ATOM 1705 C CA . PRO B 1 121 ? 17.607 14.024 27.291 1.00 17.68 126 PRO B CA 1
ATOM 1706 C C . PRO B 1 121 ? 16.424 13.046 27.325 1.00 17.91 126 PRO B C 1
ATOM 1707 O O . PRO B 1 121 ? 16.576 11.857 27.004 1.00 17.64 126 PRO B O 1
ATOM 1711 N N . GLU B 1 122 ? 15.239 13.546 27.662 1.00 18.04 127 GLU B N 1
ATOM 1712 C CA . GLU B 1 122 ? 14.028 12.717 27.711 1.00 18.76 127 GLU B CA 1
ATOM 1713 C C . GLU B 1 122 ? 13.686 12.146 26.335 1.00 17.44 127 GLU B C 1
ATOM 1714 O O . GLU B 1 122 ? 13.406 10.944 26.205 1.00 18.31 127 GLU B O 1
ATOM 1720 N N . GLN B 1 123 ? 13.719 12.991 25.305 1.00 15.79 128 GLN B N 1
ATOM 1721 C CA . GLN B 1 123 ? 13.429 12.524 23.941 1.00 14.41 128 GLN B CA 1
ATOM 1722 C C . GLN B 1 123 ? 14.514 11.572 23.453 1.00 13.71 128 GLN B C 1
ATOM 1723 O O . GLN B 1 123 ? 14.238 10.592 22.745 1.00 14.04 128 GLN B O 1
ATOM 1729 N N . GLN B 1 124 ? 15.756 11.851 23.849 1.00 14.36 129 GLN B N 1
ATOM 1730 C CA . GLN B 1 124 ? 16.851 10.953 23.437 1.00 13.90 129 GLN B CA 1
ATOM 1731 C C . GLN B 1 124 ? 16.659 9.579 24.042 1.00 14.84 129 GLN B C 1
ATOM 1732 O O . GLN B 1 124 ? 16.970 8.574 23.412 1.00 14.45 129 GLN B O 1
ATOM 1738 N N . ALA B 1 125 ? 16.152 9.521 25.269 1.00 14.86 130 ALA B N 1
ATOM 1739 C CA . ALA B 1 125 ? 15.983 8.246 25.956 1.00 13.81 130 ALA B CA 1
ATOM 1740 C C . ALA B 1 125 ? 14.884 7.457 25.276 1.00 13.79 130 ALA B C 1
ATOM 1741 O O . ALA B 1 125 ? 14.992 6.248 25.083 1.00 14.38 130 ALA B O 1
ATOM 1743 N N . VAL B 1 126 ? 13.833 8.148 24.837 1.00 13.56 131 VAL B N 1
ATOM 1744 C CA . VAL B 1 126 ? 12.760 7.483 24.090 1.00 13.93 131 VAL B CA 1
ATOM 1745 C C . VAL B 1 126 ? 13.291 6.921 22.761 1.00 13.60 131 VAL B C 1
ATOM 1746 O O . VAL B 1 126 ? 12.986 5.776 22.378 1.00 13.63 131 VAL B O 1
ATOM 1750 N N . LEU B 1 127 ? 14.065 7.756 22.072 1.00 12.34 132 LEU B N 1
ATOM 1751 C CA . LEU B 1 127 ? 14.655 7.389 20.774 1.00 11.23 132 LEU B CA 1
ATOM 1752 C C . LEU B 1 127 ? 15.526 6.146 20.928 1.00 11.72 132 LEU B C 1
ATOM 1753 O O . LEU B 1 127 ? 15.442 5.215 20.108 1.00 11.13 132 LEU B O 1
ATOM 1758 N N . ASN B 1 128 ? 16.356 6.129 21.970 1.00 11.74 133 ASN B N 1
ATOM 1759 C CA . ASN B 1 128 ? 17.267 5.011 22.194 1.00 11.96 133 ASN B CA 1
ATOM 1760 C C . ASN B 1 128 ? 16.507 3.720 22.591 1.00 12.32 133 ASN B C 1
ATOM 1761 O O . ASN B 1 128 ? 16.847 2.597 22.163 1.00 11.73 133 ASN B O 1
ATOM 1766 N N . GLU B 1 129 ? 15.434 3.863 23.354 1.00 11.95 134 GLU B N 1
ATOM 1767 C CA . GLU B 1 129 ? 14.639 2.715 23.742 1.00 13.46 134 GLU B CA 1
ATOM 1768 C C . GLU B 1 129 ? 13.935 2.150 22.502 1.00 12.89 134 GLU B C 1
ATOM 1769 O O . GLU B 1 129 ? 13.869 0.922 22.301 1.00 12.56 134 GLU B O 1
ATOM 1775 N N . LYS B 1 130 ? 13.418 3.050 21.646 1.00 12.79 135 LYS B N 1
ATOM 1776 C CA . LYS B 1 130 ? 12.801 2.592 20.392 1.00 12.59 135 LYS B CA 1
ATOM 1777 C C . LYS B 1 130 ? 13.807 1.861 19.478 1.00 11.52 135 LYS B C 1
ATOM 1778 O O . LYS B 1 130 ? 13.468 0.856 18.830 1.00 12.41 135 LYS B O 1
ATOM 1784 N N . HIS B 1 131 ? 15.031 2.383 19.421 1.00 10.74 136 HIS B N 1
ATOM 1785 C CA . HIS B 1 131 ? 16.054 1.733 18.617 1.00 9.32 136 HIS B CA 1
ATOM 1786 C C . HIS B 1 131 ? 16.332 0.336 19.167 1.00 9.31 136 HIS B C 1
ATOM 1787 O O . HIS B 1 131 ? 16.411 -0.613 18.398 1.00 9.69 136 HIS B O 1
ATOM 1794 N N . GLN B 1 132 ? 16.455 0.243 20.491 1.00 10.45 137 GLN B N 1
ATOM 1795 C CA . GLN B 1 132 ? 16.721 -1.038 21.113 1.00 9.67 137 GLN B CA 1
ATOM 1796 C C . GLN B 1 132 ? 15.605 -2.044 20.769 1.00 9.16 137 GLN B C 1
ATOM 1797 O O . GLN B 1 132 ? 15.880 -3.197 20.433 1.00 9.73 137 GLN B O 1
ATOM 1803 N N . GLN B 1 133 ? 14.350 -1.616 20.897 1.00 9.91 138 GLN B N 1
ATOM 1804 C CA . GLN B 1 133 ? 13.243 -2.504 20.589 1.00 11.26 138 GLN B CA 1
ATOM 1805 C C . GLN B 1 133 ? 13.237 -2.905 19.100 1.00 10.55 138 GLN B C 1
ATOM 1806 O O . GLN B 1 133 ? 12.928 -4.049 18.759 1.00 10.74 138 GLN B O 1
ATOM 1812 N N . ARG B 1 134 ? 13.630 -1.987 18.224 1.00 10.43 139 ARG B N 1
ATOM 1813 C CA . ARG B 1 134 ? 13.659 -2.290 16.815 1.00 10.03 139 ARG B CA 1
ATOM 1814 C C . ARG B 1 134 ? 14.736 -3.354 16.537 1.00 9.28 139 ARG B C 1
ATOM 1815 O O . ARG B 1 134 ? 14.489 -4.319 15.836 1.00 10.24 139 ARG B O 1
ATOM 1831 N N . GLU B 1 136 ? 15.831 -5.584 18.632 1.00 7.69 141 GLU B N 1
ATOM 1832 C CA . GLU B 1 136 ? 15.405 -6.836 19.192 1.00 7.95 141 GLU B CA 1
ATOM 1833 C C . GLU B 1 136 ? 14.538 -7.627 18.221 1.00 8.49 141 GLU B C 1
ATOM 1834 O O . GLU B 1 136 ? 14.538 -8.860 18.246 1.00 8.31 141 GLU B O 1
ATOM 1840 N N . GLN B 1 137 ? 13.855 -6.949 17.295 1.00 8.99 142 GLN B N 1
ATOM 1841 C CA . GLN B 1 137 ? 13.084 -7.671 16.300 1.00 9.34 142 GLN B CA 1
ATOM 1842 C C . GLN B 1 137 ? 14.005 -8.548 15.441 1.00 9.10 142 GLN B C 1
ATOM 1843 O O . GLN B 1 137 ? 13.615 -9.655 15.032 1.00 10.58 142 GLN B O 1
ATOM 1849 N N . LEU B 1 138 ? 15.236 -8.068 15.193 1.00 8.95 143 LEU B N 1
ATOM 1850 C CA . LEU B 1 138 ? 16.217 -8.850 14.418 1.00 9.35 143 LEU B CA 1
ATOM 1851 C C . LEU B 1 138 ? 16.851 -9.995 15.208 1.00 9.57 143 LEU B C 1
ATOM 1852 O O . LEU B 1 138 ? 17.608 -10.801 14.650 1.00 9.38 143 LEU B O 1
ATOM 1857 N N . ARG B 1 139 ? 16.538 -10.078 16.507 1.00 8.39 144 ARG B N 1
ATOM 1858 C CA . ARG B 1 139 ? 17.045 -11.193 17.365 1.00 8.84 144 ARG B CA 1
ATOM 1859 C C . ARG B 1 139 ? 15.949 -12.040 17.994 1.00 10.28 144 ARG B C 1
ATOM 1860 O O . ARG B 1 139 ? 16.196 -12.811 18.933 1.00 10.22 144 ARG B O 1
ATOM 1868 N N . ASP B 1 140 ? 14.725 -11.904 17.504 1.00 8.67 145 ASP B N 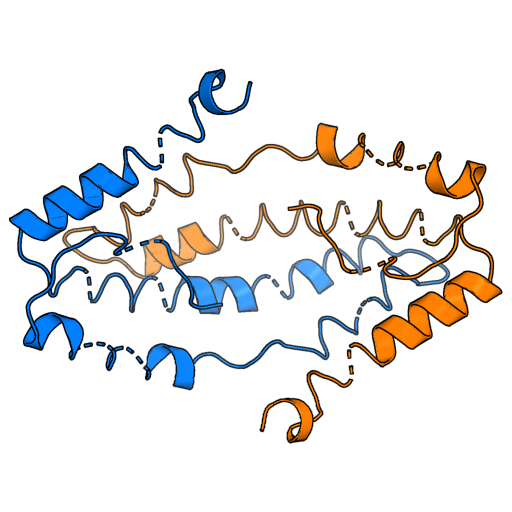1
ATOM 1869 C CA . ASP B 1 140 ? 13.597 -12.577 18.159 1.00 9.78 145 ASP B CA 1
ATOM 1870 C C . ASP B 1 140 ? 12.859 -13.427 17.133 1.00 9.41 145 ASP B C 1
ATOM 1871 O O . ASP B 1 140 ? 12.050 -12.909 16.359 1.00 9.14 145 ASP B O 1
ATOM 1876 N N . VAL B 1 141 ? 13.192 -14.700 17.104 1.00 8.55 146 VAL B N 1
ATOM 1877 C CA . VAL B 1 141 ? 12.687 -15.587 16.079 1.00 9.65 146 VAL B CA 1
ATOM 1878 C C . VAL B 1 141 ? 11.163 -15.654 16.077 1.00 10.61 146 VAL B C 1
ATOM 1879 O O . VAL B 1 141 ? 10.518 -15.850 15.029 1.00 10.94 146 VAL B O 1
ATOM 1883 N N . THR B 1 142 ? 10.569 -15.433 17.249 1.00 10.20 147 THR B N 1
ATOM 1884 C CA . THR B 1 142 ? 9.144 -15.637 17.362 1.00 11.16 147 THR B CA 1
ATOM 1885 C C . THR B 1 142 ? 8.367 -14.557 16.619 1.00 11.52 147 THR B C 1
ATOM 1886 O O . THR B 1 142 ? 7.225 -14.768 16.260 1.00 13.35 147 THR B O 1
ATOM 1890 N N . GLN B 1 143 ? 9.001 -13.423 16.341 1.00 10.78 148 GLN B N 1
ATOM 1891 C CA . GLN B 1 143 ? 8.354 -12.370 15.587 1.00 11.14 148 GLN B CA 1
ATOM 1892 C C . GLN B 1 143 ? 8.280 -12.677 14.084 1.00 11.85 148 GLN B C 1
ATOM 1893 O O . GLN B 1 143 ? 7.633 -11.935 13.329 1.00 13.50 148 GLN B O 1
ATOM 1899 N N . TRP B 1 144 ? 8.941 -13.751 13.646 1.00 10.59 149 TRP B N 1
ATOM 1900 C CA . TRP B 1 144 ? 9.040 -14.076 12.217 1.00 10.33 149 TRP B CA 1
ATOM 1901 C C . TRP B 1 144 ? 8.443 -15.434 11.908 1.00 11.54 149 TRP B C 1
ATOM 1902 O O . TRP B 1 144 ? 8.501 -15.901 10.763 1.00 12.77 149 TRP B O 1
ATOM 1913 N N . GLN B 1 145 ? 7.863 -16.057 12.924 1.00 11.46 150 GLN B N 1
ATOM 1914 C CA . GLN B 1 145 ? 7.231 -17.358 12.791 1.00 12.74 150 GLN B CA 1
ATOM 1915 C C . GLN B 1 145 ? 5.741 -17.232 12.504 1.00 11.90 150 GLN B C 1
ATOM 1916 O O . GLN B 1 145 ? 5.101 -16.183 12.674 1.00 13.06 150 GLN B O 1
#

Organism: Escherichia coli (strain K12) (NCBI:txid83333)

CATH classification: 1.20.120.1490

GO terms:
  GO:0042597 periplasmic space (C, EXP)
  GO:0042802 identical protein binding (F, IPI)
  GO:0005515 protein binding (F, IDA)
  GO:0030288 outer membrane-bounded periplasmic space (C, IDA)
  GO:0006950 response to stress (P, IDA)
  GO:0030162 regulation of proteolysis (P, EXP)

Secondary structure (DSSP, 8-state):
------TT----HHHHH-----HHHHHSPPP-HHHHH--TTTT-SS--HHHHHHHHH--HHHHHHHH--HHHH--TTS-HHHHHHHHHHHHH--GGG-GGGG-/------TT----HHHHH-----HHHHHSPPP-HHHHH--TTTT-SS--HHHHHHHHH--HHHHHHHH--HHHH--TTS-HHHHHHHHHHHHH--GGG-GGGG-